Protein AF-A0A7Y2IUE4-F1 (afdb_monomer_lite)

Radius of gyration: 26.23 Å; chains: 1; bounding box: 50×38×96 Å

Structure (mmCIF, N/CA/C/O backbone):
data_AF-A0A7Y2IUE4-F1
#
_entry.id   AF-A0A7Y2IUE4-F1
#
loop_
_atom_site.group_PDB
_atom_site.id
_atom_site.type_symbol
_atom_site.label_atom_id
_atom_site.label_alt_id
_atom_site.label_comp_id
_atom_site.label_asym_id
_atom_site.label_entity_id
_atom_site.label_seq_id
_atom_site.pdbx_PDB_ins_code
_atom_site.Cartn_x
_atom_site.Cartn_y
_atom_site.Cartn_z
_atom_site.occupancy
_atom_site.B_iso_or_equiv
_atom_site.auth_seq_id
_atom_site.auth_comp_id
_atom_site.auth_asym_id
_atom_site.auth_atom_id
_atom_site.pdbx_PDB_model_num
ATOM 1 N N . MET A 1 1 ? -23.111 -16.864 18.555 1.00 35.50 1 MET A N 1
ATOM 2 C CA . MET A 1 1 ? -22.034 -16.017 19.118 1.00 35.50 1 MET A CA 1
ATOM 3 C C . MET A 1 1 ? -21.839 -14.809 18.213 1.00 35.50 1 MET A C 1
ATOM 5 O O . MET A 1 1 ? -21.294 -14.958 17.126 1.00 35.50 1 MET A O 1
ATOM 9 N N . ALA A 1 2 ? -22.354 -13.642 18.602 1.00 35.09 2 ALA A N 1
ATOM 10 C CA . ALA A 1 2 ? -22.159 -12.405 17.851 1.00 35.09 2 ALA A CA 1
ATOM 11 C C . ALA A 1 2 ? -20.717 -11.915 18.061 1.00 35.09 2 ALA A C 1
ATOM 13 O O . ALA A 1 2 ? -20.302 -11.696 19.196 1.00 35.09 2 ALA A O 1
ATOM 14 N N . GLN A 1 3 ? -19.933 -11.793 16.987 1.00 43.28 3 GLN A N 1
ATOM 15 C CA . GLN A 1 3 ? -18.595 -11.207 17.077 1.00 43.28 3 GLN A CA 1
ATOM 16 C C . GLN A 1 3 ? -18.727 -9.720 17.442 1.00 43.28 3 GLN A C 1
ATOM 18 O O . GLN A 1 3 ? -19.463 -9.005 16.757 1.00 43.28 3 GLN A O 1
ATOM 23 N N . PRO A 1 4 ? -18.025 -9.229 18.479 1.00 44.84 4 PRO A N 1
ATOM 24 C CA . PRO A 1 4 ? -18.070 -7.819 18.839 1.00 44.84 4 PRO A CA 1
ATOM 25 C C . PRO A 1 4 ? -17.566 -6.969 17.666 1.00 44.84 4 PRO A C 1
ATOM 27 O O . PRO A 1 4 ? -16.501 -7.219 17.094 1.00 44.84 4 PRO A O 1
ATOM 30 N N . SER A 1 5 ? -18.360 -5.970 17.278 1.00 45.16 5 SER A N 1
ATOM 31 C CA . SER A 1 5 ? -18.089 -5.096 16.138 1.00 45.16 5 SER A CA 1
ATOM 32 C C . SER A 1 5 ? -16.757 -4.363 16.330 1.00 45.16 5 SER A C 1
ATOM 34 O O . SER A 1 5 ? -16.638 -3.494 17.199 1.00 45.16 5 SER A O 1
ATOM 36 N N . ARG A 1 6 ? -15.747 -4.681 15.511 1.00 57.31 6 ARG A N 1
ATOM 37 C CA . ARG A 1 6 ? -14.515 -3.881 15.443 1.00 57.31 6 ARG A CA 1
ATOM 38 C C . ARG A 1 6 ? -14.890 -2.458 15.032 1.00 57.31 6 ARG A C 1
ATOM 40 O O . ARG A 1 6 ? -15.410 -2.254 13.937 1.00 57.31 6 ARG A O 1
ATOM 47 N N . ARG A 1 7 ? -14.638 -1.480 15.906 1.00 61.41 7 ARG A N 1
ATOM 48 C CA . ARG A 1 7 ? -14.825 -0.062 15.576 1.00 61.41 7 ARG A CA 1
ATOM 49 C C . ARG A 1 7 ? -13.811 0.337 14.503 1.00 61.41 7 ARG A C 1
ATOM 51 O O . ARG A 1 7 ? -12.606 0.179 14.695 1.00 61.41 7 ARG A O 1
ATOM 58 N N . TYR A 1 8 ? -14.315 0.839 13.382 1.00 59.62 8 TYR A N 1
ATOM 59 C CA . TYR A 1 8 ? -13.510 1.489 12.353 1.00 59.62 8 TYR A CA 1
ATOM 60 C C . TYR A 1 8 ? -13.272 2.936 12.779 1.00 59.62 8 TYR A C 1
ATOM 62 O O . TYR A 1 8 ? -14.193 3.610 13.237 1.00 59.62 8 TYR A O 1
ATOM 70 N N . GLY A 1 9 ? -12.040 3.409 12.652 1.00 65.69 9 GLY A N 1
ATOM 71 C CA . GLY A 1 9 ? -11.690 4.791 12.950 1.00 65.69 9 GLY A CA 1
ATOM 72 C C . GLY A 1 9 ? -10.309 5.111 12.407 1.00 65.69 9 GLY A C 1
ATOM 73 O O . GLY A 1 9 ? -9.503 4.202 12.223 1.00 65.69 9 GLY A O 1
ATOM 74 N N . ARG A 1 10 ? -10.044 6.394 12.158 1.00 69.50 10 ARG A N 1
ATOM 75 C CA . ARG A 1 10 ? -8.763 6.862 11.613 1.00 69.50 10 ARG A CA 1
ATOM 76 C C . ARG A 1 10 ? -7.622 6.441 12.538 1.00 69.50 10 ARG A C 1
ATOM 78 O O . ARG A 1 10 ? -7.660 6.747 13.732 1.00 69.50 10 ARG A O 1
ATOM 85 N N . SER A 1 11 ? -6.653 5.698 12.005 1.00 71.62 11 SER A N 1
ATOM 86 C CA . SER A 1 11 ? -5.505 5.233 12.778 1.00 71.62 11 SER A CA 1
ATOM 87 C C . SER A 1 11 ? -4.314 6.187 12.577 1.00 71.62 11 SER A C 1
ATOM 89 O O . SER A 1 11 ? -4.018 6.556 11.439 1.00 71.62 11 SER A O 1
ATOM 91 N N . PRO A 1 12 ? -3.600 6.584 13.648 1.00 75.25 12 PRO A N 1
ATOM 92 C CA . PRO A 1 12 ? -2.353 7.349 13.533 1.00 75.25 12 PRO A CA 1
ATOM 93 C C . PRO A 1 12 ? -1.293 6.625 12.687 1.00 75.25 12 PRO A C 1
ATOM 95 O O . PRO A 1 12 ? -0.484 7.259 12.014 1.00 75.25 12 PRO A O 1
ATOM 98 N N . SER A 1 13 ? -1.338 5.289 12.665 1.00 77.38 13 SER A N 1
ATOM 99 C CA . SER A 1 13 ? -0.481 4.455 11.819 1.00 77.38 13 SER A CA 1
ATOM 100 C C . SER A 1 13 ? -0.631 4.751 10.330 1.00 77.38 13 SER A C 1
ATOM 102 O O . SER A 1 13 ? 0.365 4.705 9.612 1.00 77.38 13 SER A O 1
ATOM 104 N N . ASP A 1 14 ? -1.848 5.023 9.853 1.00 80.88 14 ASP A N 1
ATOM 105 C CA . ASP A 1 14 ? -2.085 5.265 8.426 1.00 80.88 14 ASP A CA 1
ATOM 106 C C . ASP A 1 14 ? -1.572 6.650 8.014 1.00 80.88 14 ASP A C 1
ATOM 108 O O . ASP A 1 14 ? -0.989 6.789 6.942 1.00 80.88 14 ASP A O 1
ATOM 112 N N . LEU A 1 15 ? -1.677 7.645 8.904 1.00 82.19 15 LEU A N 1
ATOM 113 C CA . LEU A 1 15 ? -1.079 8.966 8.699 1.00 82.19 15 LEU A CA 1
ATOM 114 C C . LEU A 1 15 ? 0.451 8.885 8.639 1.00 82.19 15 LEU A C 1
ATOM 116 O O . LEU A 1 15 ? 1.058 9.430 7.723 1.00 82.19 15 LEU A O 1
ATOM 120 N N . LEU A 1 16 ? 1.075 8.159 9.572 1.00 83.06 16 LEU A N 1
ATOM 121 C CA . LEU A 1 16 ? 2.525 7.962 9.560 1.00 83.06 16 LEU A CA 1
ATOM 122 C C . LEU A 1 16 ? 2.985 7.262 8.272 1.00 83.06 16 LEU A C 1
ATOM 124 O O . LEU A 1 16 ? 3.985 7.659 7.680 1.00 83.06 16 LEU A O 1
ATOM 128 N N . ARG A 1 17 ? 2.245 6.245 7.806 1.00 83.06 17 ARG A N 1
ATOM 129 C CA . ARG A 1 17 ? 2.536 5.575 6.527 1.00 83.06 17 ARG A CA 1
ATOM 130 C C . ARG A 1 17 ? 2.431 6.526 5.348 1.00 83.06 17 ARG A C 1
ATOM 132 O O . ARG A 1 17 ? 3.306 6.479 4.495 1.00 83.06 17 ARG A O 1
ATOM 139 N N . LEU A 1 18 ? 1.393 7.360 5.310 1.00 86.50 18 LEU A N 1
ATOM 140 C CA . LEU A 1 18 ? 1.201 8.348 4.255 1.00 86.50 18 LEU A CA 1
ATOM 141 C C . LEU A 1 18 ? 2.358 9.352 4.221 1.00 86.50 18 LEU A C 1
ATOM 143 O O . LEU A 1 18 ? 2.929 9.572 3.162 1.00 86.50 18 LEU A O 1
ATOM 147 N N . ILE A 1 19 ? 2.747 9.906 5.373 1.00 86.62 19 ILE A N 1
ATOM 148 C CA . ILE A 1 19 ? 3.853 10.870 5.462 1.00 86.62 19 ILE A CA 1
ATOM 149 C C . ILE A 1 19 ? 5.160 10.232 4.989 1.00 86.62 19 ILE A C 1
ATOM 151 O O . ILE A 1 19 ? 5.832 10.789 4.128 1.00 86.62 19 ILE A O 1
ATOM 155 N N . VAL A 1 20 ? 5.503 9.044 5.498 1.00 85.38 20 VAL A N 1
ATOM 156 C CA . VAL A 1 20 ? 6.726 8.337 5.083 1.00 85.38 20 VAL A CA 1
ATOM 157 C C . VAL A 1 20 ? 6.700 8.038 3.583 1.00 85.38 20 VAL A C 1
ATOM 159 O O . VAL A 1 20 ? 7.698 8.258 2.906 1.00 85.38 20 VAL A O 1
ATOM 162 N N . ALA A 1 21 ? 5.564 7.584 3.048 1.00 81.44 21 ALA A N 1
ATOM 163 C CA . ALA A 1 21 ? 5.419 7.291 1.626 1.00 81.44 21 ALA A CA 1
ATOM 164 C C . ALA A 1 21 ? 5.600 8.539 0.753 1.00 81.44 21 ALA A C 1
ATOM 166 O O . ALA A 1 21 ? 6.311 8.481 -0.243 1.00 81.44 21 ALA A O 1
ATOM 167 N N . LEU A 1 22 ? 5.016 9.673 1.152 1.00 87.44 22 LEU A N 1
ATOM 168 C CA . LEU A 1 22 ? 5.166 10.946 0.445 1.00 87.44 22 LEU A CA 1
ATOM 169 C C . LEU A 1 22 ? 6.598 11.480 0.509 1.00 87.44 22 LEU A C 1
ATOM 171 O O . LEU A 1 22 ? 7.091 11.987 -0.492 1.00 87.44 22 LEU A O 1
ATOM 175 N N . VAL A 1 23 ? 7.285 11.334 1.645 1.00 87.62 23 VAL A N 1
ATOM 176 C CA . VAL A 1 23 ? 8.701 11.716 1.770 1.00 87.62 23 VAL A CA 1
ATOM 177 C C . VAL A 1 23 ? 9.574 10.865 0.849 1.00 87.62 23 VAL A C 1
ATOM 179 O O . VAL A 1 23 ? 10.409 11.412 0.136 1.00 87.62 23 VAL A O 1
ATOM 182 N N . VAL A 1 24 ? 9.361 9.545 0.813 1.00 83.88 24 VAL A N 1
ATOM 183 C CA . VAL A 1 24 ? 10.097 8.649 -0.095 1.00 83.88 24 VAL A CA 1
ATOM 184 C C . VAL A 1 24 ? 9.770 8.958 -1.558 1.00 83.88 24 VAL A C 1
ATOM 186 O O . VAL A 1 24 ? 10.679 8.976 -2.379 1.00 83.88 24 VAL A O 1
ATOM 189 N N . ALA A 1 25 ? 8.510 9.257 -1.886 1.00 78.31 25 ALA A N 1
ATOM 190 C CA . ALA A 1 25 ? 8.110 9.640 -3.239 1.00 78.31 25 ALA A CA 1
ATOM 191 C C . ALA A 1 25 ? 8.756 10.965 -3.659 1.00 78.31 25 ALA A C 1
ATOM 193 O O . ALA A 1 25 ? 9.317 11.047 -4.744 1.00 78.31 25 ALA A O 1
ATOM 194 N N . GLY A 1 26 ? 8.742 11.978 -2.789 1.00 78.12 26 GLY A N 1
ATOM 195 C CA . GLY A 1 26 ? 9.393 13.262 -3.044 1.00 78.12 26 GLY A CA 1
ATOM 196 C C . GLY A 1 26 ? 10.907 13.124 -3.199 1.00 78.12 26 GLY A C 1
ATOM 197 O O . GLY A 1 26 ? 11.473 13.675 -4.135 1.00 78.12 26 GLY A O 1
ATOM 198 N N . ALA A 1 27 ? 11.561 12.337 -2.339 1.00 80.31 27 ALA A N 1
ATOM 199 C CA . ALA A 1 27 ? 12.989 12.051 -2.460 1.00 80.31 27 ALA A CA 1
ATOM 200 C C . ALA A 1 27 ? 13.316 11.279 -3.749 1.00 80.31 27 ALA A C 1
ATOM 202 O O . ALA A 1 27 ? 14.292 11.611 -4.409 1.00 80.31 27 ALA A O 1
ATOM 203 N N . GLY A 1 28 ? 12.494 10.295 -4.129 1.00 71.06 28 GLY A N 1
ATOM 204 C CA . GLY A 1 28 ? 12.636 9.549 -5.382 1.00 71.06 28 GLY A CA 1
ATOM 205 C C . GLY A 1 28 ? 12.444 10.430 -6.616 1.00 71.06 28 GLY A C 1
ATOM 206 O O . GLY A 1 28 ? 13.243 10.349 -7.537 1.00 71.06 28 GLY A O 1
ATOM 207 N N . PHE A 1 29 ? 11.450 11.322 -6.604 1.00 74.81 29 PHE A N 1
ATOM 208 C CA . PHE A 1 29 ? 11.219 12.302 -7.669 1.00 74.81 29 PHE A CA 1
ATOM 209 C C . PHE A 1 29 ? 12.380 13.292 -7.803 1.00 74.81 29 PHE A C 1
ATOM 211 O O . PHE A 1 29 ? 12.867 13.535 -8.901 1.00 74.81 29 PHE A O 1
ATOM 218 N N . LEU A 1 30 ? 12.861 13.835 -6.679 1.00 73.19 30 LEU A N 1
ATOM 219 C CA . LEU A 1 30 ? 14.027 14.718 -6.674 1.00 73.19 30 LEU A CA 1
ATOM 220 C C . LEU A 1 30 ? 15.266 13.984 -7.189 1.00 73.19 30 LEU A C 1
ATOM 222 O O . LEU A 1 30 ? 15.996 14.522 -8.016 1.00 73.19 30 LEU A O 1
ATOM 226 N N . LEU A 1 31 ? 15.478 12.743 -6.749 1.00 68.81 31 LEU A N 1
ATOM 227 C CA . LEU A 1 31 ? 16.578 11.921 -7.228 1.00 68.81 31 LEU A CA 1
ATOM 228 C C . LEU A 1 31 ? 16.458 11.645 -8.734 1.00 68.81 31 LEU A C 1
ATOM 230 O O . LEU A 1 31 ? 17.463 11.769 -9.421 1.00 68.81 31 LEU A O 1
ATOM 234 N N . ALA A 1 32 ? 15.257 11.353 -9.252 1.00 67.31 32 ALA A N 1
ATOM 235 C CA . ALA A 1 32 ? 15.006 11.185 -10.688 1.00 67.31 32 ALA A CA 1
ATOM 236 C C . ALA A 1 32 ? 15.408 12.447 -11.451 1.00 67.31 32 ALA A C 1
ATOM 238 O O . ALA A 1 32 ? 16.285 12.395 -12.302 1.00 67.31 32 ALA A O 1
ATOM 239 N N . SER A 1 33 ? 14.899 13.602 -11.016 1.00 68.75 33 SER A N 1
ATOM 240 C CA . SER A 1 33 ? 15.170 14.882 -11.677 1.00 68.75 33 SER A CA 1
ATOM 241 C C . SER A 1 33 ? 16.652 15.283 -11.692 1.00 68.75 33 SER A C 1
ATOM 243 O O . SER A 1 33 ? 17.090 16.011 -12.577 1.00 68.75 33 SER A O 1
ATOM 245 N N . VAL A 1 34 ? 17.441 14.824 -10.712 1.00 69.69 34 VAL A N 1
ATOM 246 C CA . VAL A 1 34 ? 18.889 15.083 -10.644 1.00 69.69 34 VAL A CA 1
ATOM 247 C C . VAL A 1 34 ? 19.676 14.051 -11.457 1.00 69.69 34 VAL A C 1
ATOM 249 O O . VAL A 1 34 ? 20.695 14.392 -12.059 1.00 69.69 34 VAL A O 1
ATOM 252 N N . LEU A 1 35 ? 19.222 12.794 -11.467 1.00 63.56 35 LEU A N 1
ATOM 253 C CA . LEU A 1 35 ? 19.877 11.678 -12.150 1.00 63.56 35 LEU A CA 1
ATOM 254 C C . LEU A 1 35 ? 19.473 11.528 -13.622 1.00 63.56 35 LEU A C 1
ATOM 256 O O . LEU A 1 35 ? 20.139 10.771 -14.321 1.00 63.56 35 LEU A O 1
ATOM 260 N N . ASP A 1 36 ? 18.472 12.252 -14.127 1.00 58.69 36 ASP A N 1
ATOM 261 C CA . ASP A 1 36 ? 18.078 12.214 -15.547 1.00 58.69 36 ASP A CA 1
ATOM 262 C C . ASP A 1 36 ? 19.262 12.486 -16.494 1.00 58.69 36 ASP A C 1
ATOM 264 O O . ASP A 1 36 ? 19.364 11.878 -17.557 1.00 58.69 36 ASP A O 1
ATOM 268 N N . ASN A 1 37 ? 20.238 13.294 -16.062 1.00 52.16 37 ASN A N 1
ATOM 269 C CA . ASN A 1 37 ? 21.471 13.550 -16.818 1.00 52.16 37 ASN A CA 1
ATOM 270 C C . ASN A 1 37 ? 22.547 12.445 -16.693 1.00 52.16 37 ASN A C 1
ATOM 272 O O . ASN A 1 37 ? 23.505 12.445 -17.461 1.00 52.16 37 ASN A O 1
ATOM 276 N N . LEU A 1 38 ? 22.426 11.520 -15.733 1.00 49.28 38 LEU A N 1
ATOM 277 C CA . LEU A 1 38 ? 23.368 10.413 -15.483 1.00 49.28 38 LEU A CA 1
ATOM 278 C C . LEU A 1 38 ? 22.834 9.052 -15.961 1.00 49.28 38 LEU A C 1
ATOM 280 O O . LEU A 1 38 ? 23.618 8.164 -16.294 1.00 49.28 38 LEU A O 1
ATOM 284 N N . ASN A 1 39 ? 21.512 8.887 -16.033 1.00 45.66 39 ASN A N 1
ATOM 285 C CA . ASN A 1 39 ? 20.864 7.612 -16.347 1.00 45.66 39 ASN A CA 1
ATOM 286 C C . ASN A 1 39 ? 21.098 7.147 -17.793 1.00 45.66 39 ASN A C 1
ATOM 288 O O . ASN A 1 39 ? 21.142 5.943 -18.024 1.00 45.66 39 ASN A O 1
ATOM 292 N N . ALA A 1 40 ? 21.341 8.061 -18.741 1.00 49.91 40 ALA A N 1
ATOM 293 C CA . ALA A 1 40 ? 21.676 7.698 -20.122 1.00 49.91 40 ALA A CA 1
ATOM 294 C C . ALA A 1 40 ? 23.033 6.968 -20.249 1.00 49.91 40 ALA A C 1
ATOM 296 O O . ALA A 1 40 ? 23.224 6.190 -21.181 1.00 49.91 40 ALA A O 1
ATOM 297 N N . ALA A 1 41 ? 23.964 7.186 -19.310 1.00 41.72 41 ALA A N 1
ATOM 298 C CA . ALA A 1 41 ? 25.295 6.572 -19.330 1.00 41.72 41 ALA A CA 1
ATOM 299 C C . ALA A 1 41 ? 25.354 5.207 -18.612 1.00 41.72 41 ALA A C 1
ATOM 301 O O . ALA A 1 41 ? 26.186 4.373 -18.956 1.00 41.72 41 ALA A O 1
ATOM 302 N N . VAL A 1 42 ? 24.466 4.949 -17.644 1.00 45.38 42 VAL A N 1
ATOM 303 C CA . VAL A 1 42 ? 24.482 3.720 -16.817 1.00 45.38 42 VAL A CA 1
ATOM 304 C C . VAL A 1 42 ? 23.792 2.531 -17.508 1.00 45.38 42 VAL A C 1
ATOM 306 O O . VAL A 1 42 ? 24.095 1.374 -17.214 1.00 45.38 42 VAL A O 1
ATOM 309 N N . THR A 1 43 ? 22.924 2.779 -18.492 1.00 49.97 43 THR A N 1
ATOM 310 C CA . THR A 1 43 ? 22.278 1.724 -19.297 1.00 49.97 43 THR A CA 1
ATOM 311 C C . THR A 1 43 ? 23.235 0.935 -20.193 1.00 49.97 43 THR A C 1
ATOM 313 O O . THR A 1 43 ? 22.883 -0.161 -20.612 1.00 49.97 43 THR A O 1
ATOM 316 N N . ILE A 1 44 ? 24.442 1.443 -20.465 1.00 46.72 44 ILE A N 1
ATOM 317 C CA . ILE A 1 44 ? 25.402 0.781 -21.367 1.00 46.72 44 ILE A CA 1
ATOM 318 C C . ILE A 1 44 ? 26.242 -0.277 -20.627 1.00 46.72 44 ILE A C 1
ATOM 320 O O . ILE A 1 44 ? 26.614 -1.282 -21.218 1.00 46.72 44 ILE A O 1
ATOM 324 N N . GLU A 1 45 ? 26.476 -0.122 -19.320 1.00 49.09 45 GLU A N 1
ATOM 325 C CA . GLU A 1 45 ? 27.409 -0.981 -18.562 1.00 49.09 45 GLU A CA 1
ATOM 326 C C . GLU A 1 45 ? 26.718 -2.145 -17.818 1.00 49.09 45 GLU A C 1
ATOM 328 O O . GLU A 1 45 ? 27.371 -3.052 -17.310 1.00 49.09 45 GLU A O 1
ATOM 333 N N . THR A 1 46 ? 25.380 -2.161 -17.770 1.00 49.84 46 THR A N 1
ATOM 334 C CA . THR A 1 46 ? 24.615 -3.247 -17.115 1.00 49.84 46 THR A CA 1
ATOM 335 C C . THR A 1 46 ? 24.450 -4.475 -18.028 1.00 49.84 46 THR A C 1
ATOM 337 O O . THR A 1 46 ? 24.206 -5.578 -17.540 1.00 49.84 46 THR A O 1
ATOM 340 N N . ILE A 1 47 ? 24.632 -4.300 -19.343 1.00 51.47 47 ILE A N 1
ATOM 341 C CA . ILE A 1 47 ? 24.490 -5.356 -20.358 1.00 51.47 47 ILE A CA 1
ATOM 342 C C . ILE A 1 47 ? 25.624 -6.395 -20.237 1.00 51.47 47 ILE A C 1
ATOM 344 O O . ILE A 1 47 ? 25.351 -7.593 -20.272 1.00 51.47 47 ILE A O 1
ATOM 348 N N . ASP A 1 48 ? 26.855 -5.968 -19.926 1.00 52.59 48 ASP A N 1
ATOM 349 C CA . ASP A 1 48 ? 28.015 -6.865 -19.746 1.00 52.59 48 ASP A CA 1
ATOM 350 C C . ASP A 1 48 ? 27.882 -7.814 -18.536 1.00 52.59 48 ASP A C 1
ATOM 352 O O . ASP A 1 48 ? 28.512 -8.871 -18.484 1.00 52.59 48 ASP A O 1
ATOM 356 N N . ALA A 1 49 ? 27.044 -7.481 -17.546 1.00 55.72 49 ALA A N 1
ATOM 357 C CA . ALA A 1 49 ? 26.823 -8.339 -16.379 1.00 55.72 49 ALA A CA 1
ATOM 358 C C . ALA A 1 49 ? 25.968 -9.583 -16.700 1.00 55.72 49 ALA A C 1
ATOM 360 O O . ALA A 1 49 ? 26.001 -10.559 -15.944 1.00 55.72 49 ALA A O 1
ATOM 361 N N . PHE A 1 50 ? 25.210 -9.554 -17.802 1.00 54.53 50 PHE A N 1
ATOM 362 C CA . PHE A 1 50 ? 24.313 -10.634 -18.220 1.00 54.53 50 PHE A CA 1
ATOM 363 C C . PHE A 1 50 ? 24.887 -11.548 -19.300 1.00 54.53 50 PHE A C 1
ATOM 365 O O . PHE A 1 50 ? 24.377 -12.657 -19.451 1.00 54.53 50 PHE A O 1
ATOM 372 N N . ASP A 1 51 ? 25.997 -11.172 -19.938 1.00 58.84 51 ASP A N 1
ATOM 373 C CA . ASP A 1 51 ? 26.710 -12.002 -20.925 1.00 58.84 51 ASP A CA 1
ATOM 374 C C . ASP A 1 51 ? 27.169 -13.365 -20.364 1.00 58.84 51 ASP A C 1
ATOM 376 O O . ASP A 1 51 ? 27.452 -14.307 -21.105 1.00 58.84 51 ASP A O 1
ATOM 380 N N . GLY A 1 52 ? 27.227 -13.509 -19.035 1.00 63.28 52 GLY A N 1
ATOM 381 C CA . GLY A 1 52 ? 27.550 -14.769 -18.362 1.00 63.28 52 GLY A CA 1
ATOM 382 C C . GLY A 1 52 ? 26.370 -15.729 -18.148 1.00 63.28 52 GLY A C 1
ATOM 383 O O . GLY A 1 52 ? 26.593 -16.855 -17.693 1.00 63.28 52 GLY A O 1
ATOM 384 N N . LEU A 1 53 ? 25.124 -15.316 -18.409 1.00 66.44 53 LEU A N 1
ATOM 385 C CA . LEU A 1 53 ? 23.927 -16.125 -18.159 1.00 66.44 53 LEU A CA 1
ATOM 386 C C . LEU A 1 53 ? 23.361 -16.700 -19.468 1.00 66.44 53 LEU A C 1
ATOM 388 O O . LEU A 1 53 ? 23.230 -15.974 -20.442 1.00 66.44 53 LEU A O 1
ATOM 392 N N . PRO A 1 54 ? 22.958 -17.986 -19.506 1.00 73.31 54 PRO A N 1
ATOM 393 C CA . PRO A 1 54 ? 22.313 -18.550 -20.688 1.00 73.31 54 PRO A CA 1
ATOM 394 C C . PRO A 1 54 ? 20.985 -17.840 -20.987 1.00 73.31 54 PRO A C 1
ATOM 396 O O . PRO A 1 54 ? 20.151 -17.722 -20.086 1.00 73.31 54 PRO A O 1
ATOM 399 N N . ASP A 1 55 ? 20.734 -17.486 -22.249 1.00 67.38 55 ASP A N 1
ATOM 400 C CA . ASP A 1 55 ? 19.519 -16.784 -22.711 1.00 67.38 55 ASP A CA 1
ATOM 401 C C . ASP A 1 55 ? 18.219 -17.415 -22.185 1.00 67.38 55 ASP A C 1
ATOM 403 O O . ASP A 1 55 ? 17.285 -16.733 -21.756 1.00 67.38 55 ASP A O 1
ATOM 407 N N . ALA A 1 56 ? 18.177 -18.751 -22.130 1.00 68.75 56 ALA A N 1
ATOM 408 C CA . ALA A 1 56 ? 17.034 -19.504 -21.622 1.00 68.75 56 ALA A CA 1
ATOM 409 C C . ALA A 1 56 ? 16.680 -19.159 -20.163 1.00 68.75 56 ALA A C 1
ATOM 411 O O . ALA A 1 56 ? 15.505 -19.181 -19.791 1.00 68.75 56 ALA A O 1
ATOM 412 N N . VAL A 1 57 ? 17.671 -18.836 -19.327 1.00 69.44 57 VAL A N 1
ATOM 413 C CA . VAL A 1 57 ? 17.465 -18.465 -17.921 1.00 69.44 57 VAL A CA 1
ATOM 414 C C . VAL A 1 57 ? 16.824 -17.084 -17.828 1.00 69.44 57 VAL A C 1
ATOM 416 O O . VAL A 1 57 ? 15.847 -16.927 -17.094 1.00 69.44 57 VAL A O 1
ATOM 419 N N . VAL A 1 58 ? 17.321 -16.116 -18.600 1.00 65.62 58 VAL A N 1
ATOM 420 C CA . VAL A 1 58 ? 16.801 -14.740 -18.627 1.00 65.62 58 VAL A CA 1
ATOM 421 C C . VAL A 1 58 ? 15.350 -14.737 -19.108 1.00 65.62 58 VAL A C 1
ATOM 423 O O . VAL A 1 58 ? 14.463 -14.260 -18.399 1.00 65.62 58 VAL A O 1
ATOM 426 N N . VAL A 1 59 ? 15.066 -15.400 -20.235 1.00 67.94 59 VAL A N 1
ATOM 427 C CA . VAL A 1 59 ? 13.699 -15.531 -20.768 1.00 67.94 59 VAL A CA 1
ATOM 428 C C . VAL A 1 59 ? 12.768 -16.214 -19.759 1.00 67.94 59 VAL A C 1
ATOM 430 O O . VAL A 1 59 ? 11.650 -15.752 -19.526 1.00 67.94 59 VAL A O 1
ATOM 433 N N . THR A 1 60 ? 13.224 -17.281 -19.094 1.00 67.81 60 THR A N 1
ATOM 434 C CA . THR A 1 60 ? 12.414 -17.987 -18.087 1.00 67.81 60 THR A CA 1
ATOM 435 C C . THR A 1 60 ? 12.105 -17.102 -16.876 1.00 67.81 60 THR A C 1
ATOM 437 O O . THR A 1 60 ? 10.970 -17.094 -16.396 1.00 67.81 60 THR A O 1
ATOM 440 N N . LEU A 1 61 ? 13.079 -16.332 -16.382 1.00 68.06 61 LEU A N 1
ATOM 441 C CA . LEU A 1 61 ? 12.880 -15.396 -15.272 1.00 68.06 61 LEU A CA 1
ATOM 442 C C . LEU A 1 61 ? 11.889 -14.286 -15.636 1.00 68.06 61 LEU A C 1
ATOM 444 O O . LEU A 1 61 ? 10.993 -13.991 -14.838 1.00 68.06 61 LEU A O 1
ATOM 448 N N . ILE A 1 62 ? 11.994 -13.730 -16.848 1.00 70.38 62 ILE A N 1
ATOM 449 C CA . ILE A 1 62 ? 11.067 -12.715 -17.362 1.00 70.38 62 ILE A CA 1
ATOM 450 C C . ILE A 1 62 ? 9.642 -13.272 -17.413 1.00 70.38 62 ILE A C 1
ATOM 452 O O . ILE A 1 62 ? 8.721 -12.649 -16.872 1.00 70.38 62 ILE A O 1
ATOM 456 N N . LEU A 1 63 ? 9.456 -14.466 -17.988 1.00 71.75 63 LEU A N 1
ATOM 457 C CA . LEU A 1 63 ? 8.148 -15.118 -18.095 1.00 71.75 63 LEU A CA 1
ATOM 458 C C . LEU A 1 63 ? 7.544 -15.424 -16.718 1.00 71.75 63 LEU A C 1
ATOM 460 O O . LEU A 1 63 ? 6.365 -15.150 -16.484 1.00 71.75 63 LEU A O 1
ATOM 464 N N . ILE A 1 64 ? 8.344 -15.930 -15.773 1.00 72.12 64 ILE A N 1
ATOM 465 C CA . ILE A 1 64 ? 7.902 -16.154 -14.387 1.00 72.12 64 ILE A CA 1
ATOM 466 C C . ILE A 1 64 ? 7.488 -14.828 -13.741 1.00 72.12 64 ILE A C 1
ATOM 468 O O . ILE A 1 64 ? 6.431 -14.755 -13.110 1.00 72.12 64 ILE A O 1
ATOM 472 N N . GLY A 1 65 ? 8.283 -13.769 -13.912 1.00 73.38 65 GLY A N 1
ATOM 473 C CA . GLY A 1 65 ? 7.982 -12.438 -13.394 1.00 73.38 65 GLY A CA 1
ATOM 474 C C . GLY A 1 65 ? 6.668 -11.878 -13.943 1.00 73.38 65 GLY A C 1
ATOM 475 O O . GLY A 1 65 ? 5.836 -11.399 -13.172 1.00 73.38 65 GLY A O 1
ATOM 476 N N . GLN A 1 66 ? 6.441 -11.984 -15.256 1.00 73.38 66 GLN A N 1
ATOM 477 C CA . GLN A 1 66 ? 5.193 -11.567 -15.907 1.00 73.38 66 GLN A CA 1
ATOM 478 C C . GLN A 1 66 ? 3.989 -12.369 -15.404 1.00 73.38 66 GLN A C 1
ATOM 480 O O . GLN A 1 66 ? 2.942 -11.802 -15.085 1.00 73.38 66 GLN A O 1
ATOM 485 N N . LEU A 1 67 ? 4.141 -13.686 -15.279 1.00 78.25 67 LEU A N 1
ATOM 486 C CA . LEU A 1 67 ? 3.076 -14.573 -14.829 1.00 78.25 67 LEU A CA 1
ATOM 487 C C . LEU A 1 67 ? 2.704 -14.291 -13.367 1.00 78.25 67 LEU A C 1
ATOM 489 O O . LEU A 1 67 ? 1.522 -14.188 -13.038 1.00 78.25 67 LEU A O 1
ATOM 493 N N . LEU A 1 68 ? 3.691 -14.078 -12.492 1.00 76.94 68 LEU A N 1
ATOM 494 C CA . LEU A 1 68 ? 3.456 -13.661 -11.108 1.00 76.94 68 LEU A CA 1
ATOM 495 C C . LEU A 1 68 ? 2.793 -12.285 -11.027 1.00 76.94 68 LEU A C 1
ATOM 497 O O . LEU A 1 68 ? 1.878 -12.102 -10.218 1.00 76.94 68 LEU A O 1
ATOM 501 N N . ALA A 1 69 ? 3.206 -11.340 -11.875 1.00 73.44 69 ALA A N 1
ATOM 502 C CA . ALA A 1 69 ? 2.576 -10.032 -11.948 1.00 73.44 69 ALA A CA 1
ATOM 503 C C . ALA A 1 69 ? 1.084 -10.148 -12.287 1.00 73.44 69 ALA A C 1
ATOM 505 O O . ALA A 1 69 ? 0.282 -9.483 -11.655 1.00 73.44 69 ALA A O 1
ATOM 506 N N . TRP A 1 70 ? 0.657 -11.053 -13.166 1.00 79.69 70 TRP A N 1
ATOM 507 C CA . TRP A 1 70 ? -0.775 -11.273 -13.406 1.00 79.69 70 TRP A CA 1
ATOM 508 C C . TRP A 1 70 ? -1.474 -12.061 -12.291 1.00 79.69 70 TRP A C 1
ATOM 510 O O . TRP A 1 70 ? -2.551 -11.678 -11.823 1.00 79.69 70 TRP A O 1
ATOM 520 N N . LEU A 1 71 ? -0.879 -13.168 -11.842 1.00 79.50 71 LEU A N 1
ATOM 521 C CA . LEU A 1 71 ? -1.539 -14.095 -10.924 1.00 79.50 71 LEU A CA 1
ATOM 522 C C . LEU A 1 71 ? -1.776 -13.506 -9.532 1.00 79.50 71 LEU A C 1
ATOM 524 O O . LEU A 1 71 ? -2.810 -13.785 -8.925 1.00 79.50 71 LEU A O 1
ATOM 528 N N . ILE A 1 72 ? -0.849 -12.700 -9.007 1.00 82.12 72 ILE A N 1
ATOM 529 C CA . ILE A 1 72 ? -0.960 -12.147 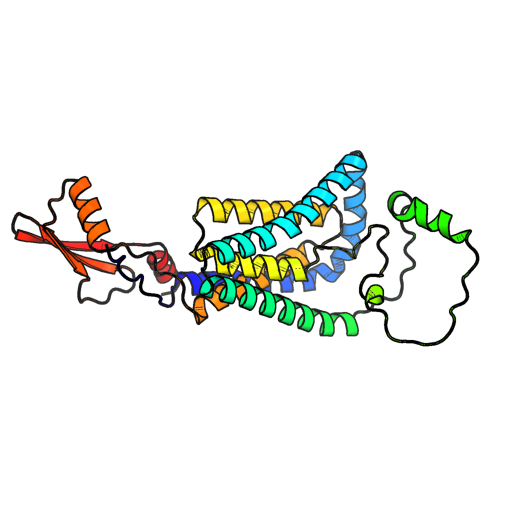-7.651 1.00 82.12 72 ILE A CA 1
ATOM 530 C C . ILE A 1 72 ? -2.172 -11.207 -7.492 1.00 82.12 72 ILE A C 1
ATOM 532 O O . ILE A 1 72 ? -2.999 -11.475 -6.614 1.00 82.12 72 ILE A O 1
ATOM 536 N N . PRO A 1 73 ? -2.336 -10.124 -8.281 1.00 77.19 73 PRO A N 1
ATOM 537 C CA . PRO A 1 73 ? -3.474 -9.219 -8.133 1.00 77.19 73 PRO A CA 1
ATOM 538 C C . PRO A 1 73 ? -4.799 -9.923 -8.437 1.00 77.19 73 PRO A C 1
ATOM 540 O O . PRO A 1 73 ? -5.760 -9.745 -7.686 1.00 77.19 73 PRO A O 1
ATOM 543 N N . ILE A 1 74 ? -4.845 -10.784 -9.463 1.00 82.75 74 ILE A N 1
ATOM 544 C CA . ILE A 1 74 ? -6.044 -11.567 -9.789 1.00 82.75 74 ILE A CA 1
ATOM 545 C C . ILE A 1 74 ? -6.404 -12.485 -8.619 1.00 82.75 74 ILE A C 1
ATOM 547 O O . ILE A 1 74 ? -7.544 -12.472 -8.160 1.00 82.75 74 ILE A O 1
ATOM 551 N N . GLY A 1 75 ? -5.440 -13.226 -8.071 1.00 82.88 75 GLY A N 1
ATOM 552 C CA . GLY A 1 75 ? -5.658 -14.099 -6.921 1.00 82.88 75 GLY A CA 1
ATOM 553 C C . GLY A 1 75 ? -6.165 -13.338 -5.694 1.00 82.88 75 GLY A C 1
ATOM 554 O O . GLY A 1 75 ? -7.107 -13.780 -5.032 1.00 82.88 75 GLY A O 1
ATOM 555 N N . VAL A 1 76 ? -5.616 -12.155 -5.405 1.00 81.94 76 VAL A N 1
ATOM 556 C CA . VAL A 1 76 ? -6.100 -11.293 -4.310 1.00 81.94 76 VAL A CA 1
ATOM 557 C C . VAL A 1 76 ? -7.546 -10.849 -4.552 1.00 81.94 76 VAL A C 1
ATOM 559 O O . VAL A 1 76 ? -8.379 -10.965 -3.650 1.00 81.94 76 VAL A O 1
ATOM 562 N N . LEU A 1 77 ? -7.884 -10.387 -5.756 1.00 83.12 77 LEU A N 1
ATOM 563 C CA . LEU A 1 77 ? -9.246 -9.959 -6.088 1.00 83.12 77 LEU A CA 1
ATOM 564 C C . LEU A 1 77 ? -10.240 -11.126 -6.026 1.00 83.12 77 LEU A C 1
ATOM 566 O O . LEU A 1 77 ? -11.290 -11.000 -5.393 1.00 83.12 77 LEU A O 1
ATOM 570 N N . VAL A 1 78 ? -9.886 -12.282 -6.594 1.00 83.69 78 VAL A N 1
ATOM 571 C CA . VAL A 1 78 ? -10.707 -13.503 -6.588 1.00 83.69 78 VAL A CA 1
ATOM 572 C C . VAL A 1 78 ? -10.927 -14.009 -5.166 1.00 83.69 78 VAL A C 1
ATOM 574 O O . VAL A 1 78 ? -12.061 -14.297 -4.788 1.00 83.69 78 VAL A O 1
ATOM 577 N N . THR A 1 79 ? -9.882 -14.071 -4.334 1.00 82.38 79 THR A N 1
ATOM 578 C CA . THR A 1 79 ? -10.036 -14.501 -2.935 1.00 82.38 79 THR A CA 1
ATOM 579 C C . THR A 1 79 ? -10.921 -13.549 -2.132 1.00 82.38 79 THR A C 1
ATOM 581 O O . THR A 1 79 ? -11.731 -14.003 -1.321 1.00 82.38 79 THR A O 1
ATOM 584 N N . LEU A 1 80 ? -10.835 -12.236 -2.361 1.00 82.12 80 LEU A N 1
ATOM 585 C CA . LEU A 1 80 ? -11.706 -11.259 -1.702 1.00 82.12 80 LEU A CA 1
ATOM 586 C C . LEU A 1 80 ? -13.158 -11.338 -2.182 1.00 82.12 80 LEU A C 1
ATOM 588 O O . LEU A 1 80 ? -14.074 -11.202 -1.360 1.00 82.12 80 LEU A O 1
ATOM 592 N N . LEU A 1 81 ? -13.362 -11.591 -3.476 1.00 84.31 81 LEU A N 1
ATOM 593 C CA . LEU A 1 81 ? -14.676 -11.812 -4.070 1.00 84.31 81 LEU A CA 1
ATOM 594 C C . LEU A 1 81 ? -15.315 -13.092 -3.511 1.00 84.31 81 LEU A C 1
ATOM 596 O O . LEU A 1 81 ? -16.449 -13.056 -3.036 1.00 84.31 81 LEU A O 1
ATOM 600 N N . ALA A 1 82 ? -14.553 -14.188 -3.446 1.00 84.44 82 ALA A N 1
ATOM 601 C CA . ALA A 1 82 ? -14.982 -15.460 -2.866 1.00 84.44 82 ALA A CA 1
ATOM 602 C C . ALA A 1 82 ? -15.319 -15.333 -1.371 1.00 84.44 82 ALA A C 1
ATOM 604 O O . ALA A 1 82 ? -16.310 -15.887 -0.898 1.00 84.44 82 ALA A O 1
ATOM 605 N N . GLN A 1 83 ? -14.554 -14.533 -0.620 1.00 84.75 83 GLN A N 1
ATOM 606 C CA . GLN A 1 83 ? -14.850 -14.227 0.785 1.00 84.75 83 GLN A CA 1
ATOM 607 C C . GLN A 1 83 ? -16.046 -13.267 0.967 1.00 84.75 83 GLN A C 1
ATOM 609 O O . GLN A 1 83 ? -16.358 -12.912 2.107 1.00 84.75 83 GLN A O 1
ATOM 614 N N . ARG A 1 84 ? -16.702 -12.820 -0.118 1.00 84.56 84 ARG A N 1
ATOM 615 C CA . ARG A 1 84 ? -17.800 -11.832 -0.135 1.00 84.56 84 ARG A CA 1
ATOM 616 C C . ARG A 1 84 ? -17.468 -10.545 0.623 1.00 84.56 84 ARG A C 1
ATOM 618 O O . ARG A 1 84 ? -18.332 -9.886 1.202 1.00 84.56 84 ARG A O 1
ATOM 625 N N . ARG A 1 85 ? -16.191 -10.152 0.630 1.00 81.69 85 ARG A N 1
ATOM 626 C CA . ARG A 1 85 ? -15.710 -8.947 1.324 1.00 81.69 85 ARG A CA 1
ATOM 627 C C . ARG A 1 85 ? -15.759 -7.730 0.404 1.00 81.69 85 ARG A C 1
ATOM 629 O O . ARG A 1 85 ? -14.764 -7.024 0.255 1.00 81.69 85 ARG A O 1
ATOM 636 N N . TYR A 1 86 ? -16.936 -7.459 -0.163 1.00 81.19 86 TYR A N 1
ATOM 637 C CA . TYR A 1 86 ? -17.157 -6.447 -1.208 1.00 81.19 86 TYR A CA 1
ATOM 638 C C . TYR A 1 86 ? -16.636 -5.057 -0.849 1.00 81.19 86 TYR A C 1
ATOM 640 O O . TYR A 1 86 ? -16.029 -4.392 -1.679 1.00 81.19 86 TYR A O 1
ATOM 648 N N . ARG A 1 87 ? -16.779 -4.639 0.413 1.00 81.56 87 ARG A N 1
ATOM 649 C CA . ARG A 1 87 ? -16.261 -3.341 0.865 1.00 81.56 87 ARG A CA 1
ATOM 650 C C . ARG A 1 87 ? -14.739 -3.224 0.723 1.00 81.56 87 ARG A C 1
ATOM 652 O O . ARG A 1 87 ? -14.243 -2.152 0.413 1.00 81.56 87 ARG A O 1
ATOM 659 N N . ARG A 1 88 ? -13.992 -4.310 0.946 1.00 81.56 88 ARG A N 1
ATOM 660 C CA . ARG A 1 88 ? -12.522 -4.304 0.825 1.00 81.56 88 ARG A CA 1
ATOM 661 C C . ARG A 1 88 ? -12.082 -4.358 -0.625 1.00 81.56 88 ARG A C 1
ATOM 663 O O . ARG A 1 88 ? -11.151 -3.658 -0.995 1.00 81.56 88 ARG A O 1
ATOM 670 N N . LEU A 1 89 ? -12.782 -5.164 -1.420 1.00 85.44 89 LEU A N 1
ATOM 671 C CA . LEU A 1 89 ? -12.581 -5.214 -2.861 1.00 85.44 89 LEU A CA 1
ATOM 672 C C . LEU A 1 89 ? -12.778 -3.817 -3.460 1.00 85.44 89 LEU A C 1
ATOM 674 O O . LEU A 1 89 ? -11.898 -3.340 -4.165 1.00 85.44 89 LEU A O 1
ATOM 678 N N . GLY A 1 90 ? -13.855 -3.122 -3.077 1.00 84.94 90 G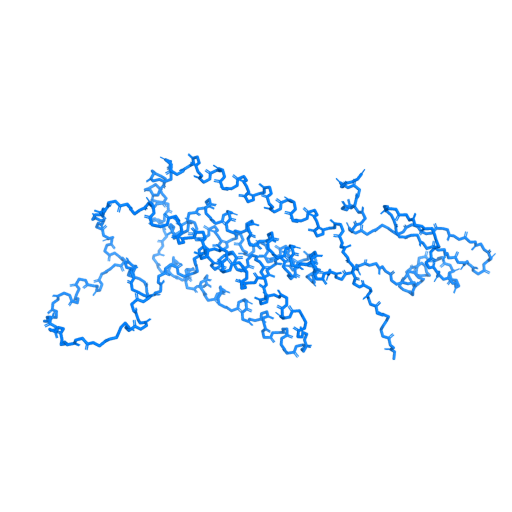LY A N 1
ATOM 679 C CA . GLY A 1 90 ? -14.115 -1.749 -3.507 1.00 84.94 90 GLY A CA 1
ATOM 680 C C . GLY A 1 90 ? -12.982 -0.777 -3.167 1.00 84.94 90 GLY A C 1
ATOM 681 O O . GLY A 1 90 ? -12.583 -0.006 -4.028 1.00 84.94 90 GLY A O 1
ATOM 682 N N . LEU A 1 91 ? -12.408 -0.846 -1.959 1.00 85.56 91 LEU A N 1
ATOM 683 C CA . LEU A 1 91 ? -11.292 0.029 -1.564 1.00 85.56 91 LEU A CA 1
ATOM 684 C C . LEU A 1 91 ? -10.009 -0.232 -2.359 1.00 85.56 91 LEU A C 1
ATOM 686 O O . LEU A 1 91 ? -9.333 0.714 -2.746 1.00 85.56 91 LEU A O 1
ATOM 690 N N . ILE A 1 92 ? -9.679 -1.498 -2.617 1.00 87.06 92 ILE A N 1
ATOM 691 C CA . ILE A 1 92 ? -8.480 -1.858 -3.387 1.00 87.06 92 ILE A CA 1
ATOM 692 C C . ILE A 1 92 ? -8.635 -1.424 -4.840 1.00 87.06 92 ILE A C 1
ATOM 694 O O . ILE A 1 92 ? -7.735 -0.793 -5.383 1.00 87.06 92 ILE A O 1
ATOM 698 N N . VAL A 1 93 ? -9.789 -1.712 -5.448 1.00 88.06 93 VAL A N 1
ATOM 699 C C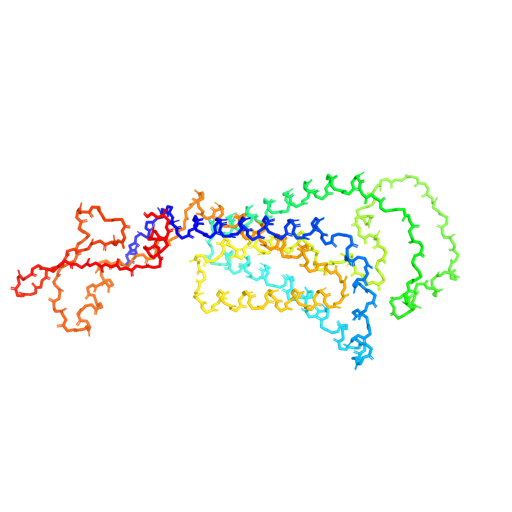A . VAL A 1 93 ? -10.085 -1.294 -6.823 1.00 88.06 93 VAL A CA 1
ATOM 700 C C . VAL A 1 93 ? -10.075 0.230 -6.933 1.00 88.06 93 VAL A C 1
ATOM 702 O O . VAL A 1 93 ? -9.503 0.763 -7.878 1.00 88.06 93 VAL A O 1
ATOM 705 N N . PHE A 1 94 ? -10.625 0.940 -5.944 1.00 89.25 94 PHE A N 1
ATOM 706 C CA . PHE A 1 94 ? -10.581 2.400 -5.889 1.00 89.25 94 PHE A CA 1
ATOM 707 C C . PHE A 1 94 ? -9.145 2.938 -5.806 1.00 89.25 94 PHE A C 1
ATOM 709 O O . PHE A 1 94 ? -8.783 3.826 -6.574 1.00 89.25 94 PHE A O 1
ATOM 716 N N . ALA A 1 95 ? -8.300 2.369 -4.939 1.00 88.62 95 ALA A N 1
ATOM 717 C CA . ALA A 1 95 ? -6.896 2.763 -4.826 1.00 88.62 95 ALA A CA 1
ATOM 718 C C . ALA A 1 95 ? -6.110 2.496 -6.123 1.00 88.62 95 ALA A C 1
ATOM 720 O O . ALA A 1 95 ? -5.347 3.353 -6.566 1.00 88.62 95 ALA A O 1
ATOM 721 N N . MET A 1 96 ? -6.329 1.339 -6.758 1.00 86.69 96 MET A N 1
ATOM 722 C CA . MET A 1 96 ? -5.723 1.007 -8.052 1.00 86.69 96 MET A CA 1
ATOM 723 C C . MET A 1 96 ? -6.169 1.979 -9.147 1.00 86.69 96 MET A C 1
ATOM 725 O O . MET A 1 96 ? -5.330 2.468 -9.895 1.00 86.69 96 MET A O 1
ATOM 729 N N . ALA A 1 97 ? -7.463 2.304 -9.219 1.00 89.06 97 ALA A N 1
ATOM 730 C CA . ALA A 1 97 ? -7.994 3.241 -10.206 1.00 89.06 97 ALA A CA 1
ATOM 731 C C . ALA A 1 97 ? -7.405 4.651 -10.040 1.00 89.06 97 ALA A C 1
ATOM 733 O O . ALA A 1 97 ? -7.027 5.269 -11.031 1.00 89.06 97 ALA A O 1
ATOM 734 N N . ILE A 1 98 ? -7.263 5.137 -8.799 1.00 89.81 98 ILE A N 1
ATOM 735 C CA . ILE A 1 98 ? -6.604 6.423 -8.521 1.00 89.81 98 ILE A CA 1
ATOM 736 C C . ILE A 1 98 ? -5.137 6.389 -8.947 1.00 89.81 98 ILE A C 1
ATOM 738 O O . ILE A 1 98 ? -4.675 7.336 -9.576 1.00 89.81 98 ILE A O 1
ATOM 742 N N . ALA A 1 99 ? -4.408 5.318 -8.623 1.00 85.94 99 ALA A N 1
ATOM 743 C CA . ALA A 1 99 ? -3.007 5.181 -9.012 1.00 85.94 99 ALA A CA 1
ATOM 744 C C . ALA A 1 99 ? -2.838 5.198 -10.532 1.00 85.94 99 ALA A C 1
ATOM 746 O O . ALA A 1 99 ? -2.037 5.974 -11.038 1.00 85.94 99 ALA A O 1
ATOM 747 N N . VAL A 1 100 ? -3.655 4.432 -11.259 1.00 84.50 100 VAL A N 1
ATOM 748 C CA . VAL A 1 100 ? -3.646 4.438 -12.727 1.00 84.50 100 VAL A CA 1
ATOM 749 C C . VAL A 1 100 ? -3.972 5.829 -13.272 1.00 84.50 100 VAL A C 1
ATOM 751 O O . VAL A 1 100 ? -3.254 6.314 -14.139 1.00 84.50 100 VAL A O 1
ATOM 754 N N . ALA A 1 101 ? -5.003 6.500 -12.752 1.00 83.56 101 ALA A N 1
ATOM 755 C CA . ALA A 1 101 ? -5.401 7.827 -13.221 1.00 83.56 101 ALA A CA 1
ATOM 756 C C . ALA A 1 101 ? -4.324 8.896 -12.971 1.00 83.56 101 ALA A C 1
ATOM 758 O O . ALA A 1 101 ? -4.041 9.698 -13.860 1.00 83.56 101 ALA A O 1
ATOM 759 N N . LEU A 1 102 ? -3.702 8.897 -11.786 1.00 82.38 102 LEU A N 1
ATOM 760 C CA . LEU A 1 102 ? -2.617 9.822 -11.453 1.00 82.38 102 LEU A CA 1
ATOM 761 C C . LEU A 1 102 ? -1.376 9.550 -12.299 1.00 82.38 102 LEU A C 1
ATOM 763 O O . LEU A 1 102 ? -0.826 10.482 -12.876 1.00 82.38 102 LEU A O 1
ATOM 767 N N . SER A 1 103 ? -0.969 8.286 -12.429 1.00 73.94 103 SER A N 1
ATOM 768 C CA . SER A 1 103 ? 0.160 7.906 -13.280 1.00 73.94 103 SER A CA 1
ATOM 769 C C . SER A 1 103 ? -0.086 8.262 -14.746 1.00 73.94 103 SER A C 1
ATOM 771 O O . SER A 1 103 ? 0.817 8.763 -15.405 1.00 73.94 103 SER A O 1
ATOM 773 N N . TRP A 1 104 ? -1.307 8.071 -15.250 1.00 74.19 104 TRP A N 1
ATOM 774 C CA . TRP A 1 104 ? -1.670 8.464 -16.611 1.00 74.19 104 TRP A CA 1
ATOM 775 C C . TRP A 1 104 ? -1.628 9.985 -16.799 1.00 74.19 104 TRP A C 1
ATOM 777 O O . TRP A 1 104 ? -1.091 10.461 -17.795 1.00 74.19 104 TRP A O 1
ATOM 787 N N . GLY A 1 105 ? -2.126 10.754 -15.824 1.00 71.44 105 GLY A N 1
ATOM 788 C CA . GLY A 1 105 ? -2.066 12.218 -15.842 1.00 71.44 105 GLY A CA 1
ATOM 789 C C . GLY A 1 105 ? -0.636 12.763 -15.841 1.00 71.44 105 GLY A C 1
ATOM 790 O O . GLY A 1 105 ? -0.331 13.656 -16.628 1.00 71.44 105 GLY A O 1
ATOM 791 N N . ILE A 1 106 ? 0.240 12.185 -15.011 1.00 70.19 106 ILE A N 1
ATOM 792 C CA . ILE A 1 106 ? 1.671 12.524 -14.955 1.00 70.19 106 ILE A CA 1
ATOM 793 C C . ILE A 1 106 ? 2.334 12.221 -16.304 1.00 70.19 106 ILE A C 1
ATOM 795 O O . ILE A 1 106 ? 2.991 13.084 -16.881 1.00 70.19 106 ILE A O 1
ATOM 799 N N . ASN A 1 107 ? 2.103 11.023 -16.847 1.00 64.50 107 ASN A N 1
ATOM 800 C CA . ASN A 1 107 ? 2.735 10.588 -18.090 1.00 64.50 107 ASN A CA 1
ATOM 801 C C . ASN A 1 107 ? 2.324 11.456 -19.292 1.00 64.50 107 ASN A C 1
ATOM 803 O O . ASN A 1 107 ? 3.144 11.801 -20.137 1.00 64.50 107 ASN A O 1
ATOM 807 N N . ARG A 1 108 ? 1.051 11.866 -19.345 1.00 66.00 108 ARG A N 1
ATOM 808 C CA . ARG A 1 108 ? 0.520 12.691 -20.437 1.00 66.00 108 ARG A CA 1
ATOM 809 C C . ARG A 1 108 ? 1.147 14.087 -20.499 1.00 66.00 108 ARG A C 1
ATOM 811 O O . ARG A 1 108 ? 1.203 14.651 -21.582 1.00 66.00 108 ARG A O 1
ATOM 818 N N . GLN A 1 109 ? 1.569 14.641 -19.360 1.00 60.38 109 GLN A N 1
ATOM 819 C CA . GLN A 1 109 ? 2.213 15.958 -19.290 1.00 60.38 109 GLN A CA 1
ATOM 820 C C . GLN A 1 109 ? 3.708 15.881 -19.626 1.00 60.38 109 GLN A C 1
ATOM 822 O O . GLN A 1 109 ? 4.206 16.726 -20.358 1.00 60.38 109 GLN A O 1
ATOM 827 N N . LEU A 1 110 ? 4.402 14.841 -19.154 1.00 53.91 110 LEU A N 1
ATOM 828 C CA . LEU A 1 110 ? 5.844 14.668 -19.371 1.00 53.91 110 LEU A CA 1
ATOM 829 C C . LEU A 1 110 ? 6.193 14.221 -20.801 1.00 53.91 110 LEU A C 1
ATOM 831 O O . LEU A 1 110 ? 7.137 14.748 -21.386 1.00 53.91 110 LEU A O 1
ATOM 835 N N . ILE A 1 111 ? 5.419 13.307 -21.403 1.00 52.53 111 ILE A N 1
ATOM 836 C CA . ILE A 1 111 ? 5.717 12.782 -22.751 1.00 52.53 111 ILE A CA 1
ATOM 837 C C . ILE A 1 111 ? 5.584 13.860 -23.834 1.00 52.53 111 ILE A C 1
ATOM 839 O O . ILE A 1 111 ? 6.346 13.849 -24.796 1.00 52.53 111 ILE A O 1
ATOM 843 N N . SER A 1 112 ? 4.652 14.810 -23.696 1.00 49.41 112 SER A N 1
ATOM 844 C CA . SER A 1 112 ? 4.486 15.868 -24.704 1.00 49.41 112 SER A CA 1
ATOM 845 C C . SER A 1 112 ? 5.623 16.890 -24.717 1.00 49.41 112 SER A C 1
ATOM 847 O O . SER A 1 112 ? 5.766 17.617 -25.694 1.00 49.41 112 SER A O 1
ATOM 849 N N . GLU A 1 113 ? 6.399 16.971 -23.636 1.00 52.66 113 GLU A N 1
ATOM 850 C CA . GLU A 1 113 ? 7.424 18.003 -23.445 1.00 52.66 113 GLU A CA 1
ATOM 851 C C . GLU A 1 113 ? 8.845 17.466 -23.695 1.00 52.66 113 GLU A C 1
ATOM 853 O O . GLU A 1 113 ? 9.723 18.220 -24.109 1.00 52.66 113 GLU A O 1
ATOM 858 N N . PHE A 1 114 ? 9.054 16.153 -23.539 1.00 47.88 114 PHE A N 1
ATOM 859 C CA . PHE A 1 114 ? 10.354 15.487 -23.668 1.00 47.88 114 PHE A CA 1
ATOM 860 C C . PHE A 1 114 ? 10.321 14.329 -24.671 1.00 47.88 114 PHE A C 1
ATOM 862 O O . PHE A 1 114 ? 10.695 13.206 -24.342 1.00 47.88 114 PHE A O 1
ATOM 869 N N . GLN A 1 115 ? 9.875 14.573 -25.905 1.00 49.25 115 GLN A N 1
ATOM 870 C CA . GLN A 1 115 ? 10.055 13.595 -26.978 1.00 49.25 115 GLN A CA 1
ATOM 871 C C . GLN A 1 115 ? 11.520 13.649 -27.446 1.00 49.25 115 GLN A C 1
ATOM 873 O O . GLN A 1 115 ? 11.916 14.658 -28.040 1.00 49.25 115 GLN A O 1
ATOM 878 N N . PRO A 1 116 ? 12.360 12.634 -27.154 1.00 45.22 116 PRO A N 1
ATOM 879 C CA . PRO A 1 116 ? 13.744 12.657 -27.599 1.00 45.22 116 PRO A CA 1
ATOM 880 C C . PRO A 1 116 ? 13.786 12.647 -29.137 1.00 45.22 116 PRO A C 1
ATOM 882 O O . PRO A 1 116 ? 12.921 12.024 -29.765 1.00 45.22 116 PRO A O 1
ATOM 885 N N . PRO A 1 117 ? 14.763 13.326 -29.769 1.00 45.69 117 PRO A N 1
ATOM 886 C CA . PRO A 1 117 ? 14.998 13.168 -31.200 1.00 45.69 117 PRO A CA 1
ATOM 887 C C . PRO A 1 117 ? 15.190 11.679 -31.488 1.00 45.69 117 PRO A C 1
ATOM 889 O O . PRO A 1 117 ? 15.847 10.988 -30.710 1.00 45.69 117 PRO A O 1
ATOM 892 N N . SER A 1 118 ? 14.578 11.179 -32.561 1.00 43.25 118 SER A N 1
ATOM 893 C CA . SER A 1 118 ? 14.628 9.765 -32.934 1.00 43.25 118 SER A CA 1
ATOM 894 C C . SER A 1 118 ? 16.081 9.318 -33.082 1.00 43.25 118 SER A C 1
ATOM 896 O O . SER A 1 118 ? 16.725 9.607 -34.090 1.00 43.25 118 SER A O 1
ATOM 898 N N . LEU A 1 119 ? 16.605 8.654 -32.056 1.00 42.53 119 LEU A N 1
ATOM 899 C CA . LEU A 1 119 ? 17.863 7.936 -32.135 1.00 42.53 119 LEU A CA 1
ATOM 900 C C . LEU A 1 119 ? 17.544 6.594 -32.783 1.00 42.53 119 LEU A C 1
ATOM 902 O O . LEU A 1 119 ? 16.779 5.793 -32.247 1.00 42.53 119 LEU A O 1
ATOM 906 N N . GLU A 1 120 ? 18.089 6.399 -33.974 1.00 42.19 120 GLU A N 1
ATOM 907 C CA . GLU A 1 120 ? 18.055 5.141 -34.706 1.00 42.19 120 GLU A CA 1
ATOM 908 C C . GLU A 1 120 ? 18.994 4.174 -33.971 1.00 42.19 120 GLU A C 1
ATOM 910 O O . GLU A 1 120 ? 20.211 4.199 -34.139 1.00 42.19 120 GLU A O 1
ATOM 915 N N . VAL A 1 121 ? 18.434 3.434 -33.012 1.00 48.12 121 VAL A N 1
ATOM 916 C CA . VAL A 1 121 ? 19.159 2.438 -32.217 1.00 48.12 121 VAL A CA 1
ATOM 917 C C . VAL A 1 121 ? 19.056 1.101 -32.939 1.00 48.12 121 VAL A C 1
ATOM 919 O O . VAL A 1 121 ? 17.962 0.541 -33.034 1.00 48.12 121 VAL A O 1
ATOM 922 N N . ASP A 1 122 ? 20.192 0.592 -33.415 1.00 45.53 122 ASP A N 1
ATOM 923 C CA . ASP A 1 122 ? 20.318 -0.769 -33.941 1.00 45.53 122 ASP A CA 1
ATOM 924 C C . ASP A 1 122 ? 20.008 -1.766 -32.813 1.00 45.53 122 ASP A C 1
ATOM 926 O O . ASP A 1 122 ? 20.715 -1.841 -31.804 1.00 45.53 122 ASP A O 1
ATOM 930 N N . GLN A 1 123 ? 18.895 -2.489 -32.941 1.00 52.03 123 GLN A N 1
ATOM 931 C CA . GLN A 1 123 ? 18.448 -3.459 -31.940 1.00 52.03 123 GLN A CA 1
ATOM 932 C C . GLN A 1 123 ? 19.325 -4.720 -32.026 1.00 52.03 123 GLN A C 1
ATOM 934 O O . GLN A 1 123 ? 19.566 -5.223 -33.124 1.00 52.03 123 GLN A O 1
ATOM 939 N N . PRO A 1 124 ? 19.796 -5.290 -30.903 1.00 47.28 124 PRO A N 1
ATOM 940 C CA . PRO A 1 124 ? 20.658 -6.464 -30.944 1.00 47.28 124 PRO A CA 1
ATOM 941 C C . PRO A 1 124 ? 19.902 -7.690 -31.483 1.00 47.28 124 PRO A C 1
ATOM 943 O O . PRO A 1 124 ? 18.777 -7.988 -31.079 1.00 47.28 124 PRO A O 1
ATOM 946 N N . GLY A 1 125 ? 20.542 -8.440 -32.385 1.00 48.34 125 GLY A N 1
ATOM 947 C CA . GLY A 1 125 ? 19.902 -9.502 -33.174 1.00 48.34 125 GLY A CA 1
ATOM 948 C C . GLY A 1 125 ? 19.273 -10.649 -32.372 1.00 48.34 125 GLY A C 1
ATOM 949 O O . GLY A 1 125 ? 18.346 -11.284 -32.861 1.00 48.34 125 GLY A O 1
ATOM 950 N N . TRP A 1 126 ? 19.686 -10.899 -31.124 1.00 52.31 126 TRP A N 1
ATOM 951 C CA . TRP A 1 126 ? 19.035 -11.904 -30.267 1.00 52.31 126 TRP A CA 1
ATOM 952 C C . TRP A 1 126 ? 17.605 -11.505 -29.849 1.00 52.31 126 TRP A C 1
ATOM 954 O O . TRP A 1 126 ? 16.809 -12.379 -29.512 1.00 52.31 126 TRP A O 1
ATOM 964 N N . ILE A 1 127 ? 17.265 -10.209 -29.923 1.00 50.22 127 ILE A N 1
ATOM 965 C CA . ILE A 1 127 ? 15.935 -9.664 -29.618 1.00 50.22 127 ILE A CA 1
ATOM 966 C C . ILE A 1 127 ? 15.016 -9.745 -30.850 1.00 50.22 127 ILE A C 1
ATOM 968 O O . ILE A 1 127 ? 13.875 -10.175 -30.723 1.00 50.22 127 ILE A O 1
ATOM 972 N N . CYS A 1 128 ? 15.503 -9.403 -32.051 1.00 52.94 128 CYS A N 1
ATOM 973 C CA . CYS A 1 128 ? 14.679 -9.275 -33.268 1.00 52.94 128 CYS A CA 1
ATOM 974 C C . CYS A 1 128 ? 14.994 -10.278 -34.396 1.00 52.94 128 CYS A C 1
ATOM 976 O O . CYS A 1 128 ? 14.571 -10.052 -35.528 1.00 52.94 128 CYS A O 1
ATOM 978 N N . SER A 1 129 ? 15.683 -11.395 -34.123 1.00 48.22 129 SER A N 1
ATOM 979 C CA . SER A 1 129 ? 16.168 -12.321 -35.174 1.00 48.22 129 SER A CA 1
ATOM 980 C C . SER A 1 129 ? 15.111 -12.847 -36.164 1.00 48.22 129 SER A C 1
ATOM 982 O O . SER A 1 129 ? 15.473 -13.300 -37.250 1.00 48.22 129 SER A O 1
ATOM 984 N N . ASP A 1 130 ? 13.820 -12.804 -35.818 1.00 47.72 130 ASP A N 1
ATOM 985 C CA . ASP A 1 130 ? 12.712 -13.217 -36.690 1.00 47.72 130 ASP A CA 1
ATOM 986 C C . ASP A 1 130 ? 12.043 -12.061 -37.457 1.00 47.72 130 ASP A C 1
ATOM 988 O O . ASP A 1 130 ? 11.331 -12.316 -38.429 1.00 47.72 130 ASP A O 1
ATOM 992 N N . ALA A 1 131 ? 12.277 -10.802 -37.069 1.00 47.09 131 ALA A N 1
ATOM 993 C CA . ALA A 1 131 ? 11.728 -9.633 -37.760 1.00 47.09 131 ALA A CA 1
ATOM 994 C C . ALA A 1 131 ? 12.428 -9.398 -39.110 1.00 47.09 131 ALA A C 1
ATOM 996 O O . ALA A 1 131 ? 11.753 -9.197 -40.117 1.00 47.09 131 ALA A O 1
ATOM 997 N N . GLU A 1 132 ? 13.754 -9.560 -39.171 1.00 42.16 132 GLU A N 1
ATOM 998 C CA . GLU A 1 132 ? 14.520 -9.497 -40.430 1.00 42.16 132 GLU A CA 1
ATOM 999 C C . GLU A 1 132 ? 14.114 -10.607 -41.420 1.00 42.16 132 GLU A C 1
ATOM 1001 O O . GLU A 1 132 ? 14.167 -10.423 -42.634 1.00 42.16 132 GLU A O 1
ATOM 1006 N N . ARG A 1 133 ? 13.631 -11.768 -40.941 1.00 44.28 133 ARG A N 1
ATOM 1007 C CA . ARG A 1 133 ? 13.082 -12.814 -41.830 1.00 44.28 133 ARG A CA 1
ATOM 1008 C C . ARG A 1 133 ? 11.742 -12.420 -42.455 1.00 44.28 133 ARG A C 1
ATOM 1010 O O . ARG A 1 133 ? 11.388 -12.969 -43.499 1.00 44.28 133 ARG A O 1
ATOM 1017 N N . ALA A 1 134 ? 10.995 -11.509 -41.830 1.00 44.00 134 ALA A N 1
ATOM 1018 C CA . ALA A 1 134 ? 9.690 -11.060 -42.305 1.00 44.00 134 ALA A CA 1
ATOM 1019 C C . ALA A 1 134 ? 9.781 -9.947 -43.366 1.00 44.00 134 ALA A C 1
ATOM 1021 O O . ALA A 1 134 ? 8.851 -9.810 -44.159 1.00 44.00 134 ALA A O 1
ATOM 1022 N N . GLU A 1 135 ? 10.904 -9.224 -43.459 1.00 47.97 135 GLU A N 1
ATOM 1023 C CA . GLU A 1 135 ? 11.158 -8.214 -44.508 1.00 47.97 135 GLU A CA 1
ATOM 1024 C C . GLU A 1 135 ? 11.248 -8.805 -45.928 1.00 47.97 135 GLU A C 1
ATOM 1026 O O . GLU A 1 135 ? 11.210 -8.079 -46.918 1.00 47.97 135 GLU A O 1
ATOM 1031 N N . GLY A 1 136 ? 11.308 -10.135 -46.057 1.00 43.34 136 GLY A N 1
ATOM 1032 C CA . GLY A 1 136 ? 11.209 -10.830 -47.342 1.00 43.34 136 GLY A CA 1
ATOM 1033 C C . GLY A 1 136 ? 9.779 -11.031 -47.865 1.00 43.34 136 GLY A C 1
ATOM 1034 O O . GLY A 1 136 ? 9.609 -11.607 -48.942 1.00 43.34 136 GLY A O 1
ATOM 1035 N N . LEU A 1 137 ? 8.743 -10.623 -47.123 1.00 44.72 137 LEU A N 1
ATOM 1036 C CA . LEU A 1 137 ? 7.351 -10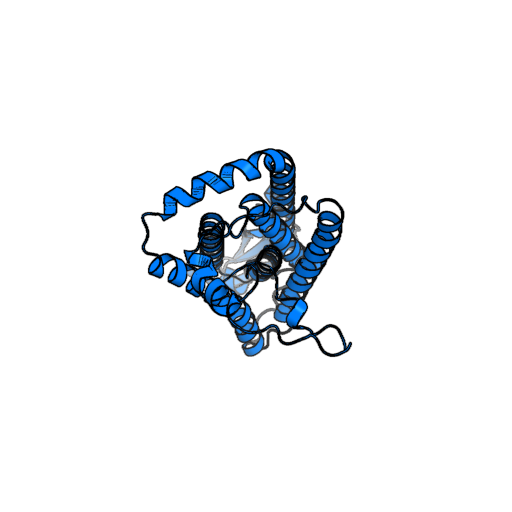.772 -47.549 1.00 44.72 137 LEU A CA 1
ATOM 1037 C C . LEU A 1 137 ? 6.877 -9.514 -48.296 1.00 44.72 137 LEU A C 1
ATOM 1039 O O . LEU A 1 137 ? 7.098 -8.403 -47.821 1.00 44.72 137 LEU A O 1
ATOM 1043 N N . PRO A 1 138 ? 6.216 -9.661 -49.459 1.00 38.72 138 PRO A N 1
ATOM 1044 C CA . PRO A 1 138 ? 5.781 -8.522 -50.258 1.00 38.72 138 PRO A CA 1
ATOM 1045 C C . PRO A 1 138 ? 4.815 -7.635 -49.464 1.00 38.72 138 PRO A C 1
ATOM 1047 O O . PRO A 1 138 ? 3.870 -8.140 -48.854 1.00 38.72 138 PRO A O 1
ATOM 1050 N N . GLU A 1 139 ? 5.050 -6.319 -49.509 1.00 39.22 139 GLU A N 1
ATOM 1051 C CA . GLU A 1 139 ? 4.191 -5.293 -48.917 1.00 39.22 139 GLU A CA 1
ATOM 1052 C C . GLU A 1 139 ? 2.733 -5.515 -49.339 1.00 39.22 139 GLU A C 1
ATOM 1054 O O . GLU A 1 139 ? 2.334 -5.270 -50.481 1.00 39.22 139 GLU A O 1
ATOM 1059 N N . LEU A 1 140 ? 1.908 -5.977 -48.400 1.00 38.84 140 LEU A N 1
ATOM 1060 C CA . LEU A 1 140 ? 0.464 -5.917 -48.548 1.00 38.84 140 LEU A CA 1
ATOM 1061 C C . LEU A 1 140 ? 0.066 -4.445 -48.455 1.00 38.84 140 LEU A C 1
ATOM 1063 O O . LEU A 1 140 ? -0.062 -3.883 -47.369 1.00 38.84 140 LEU A O 1
ATOM 1067 N N . SER A 1 141 ? -0.099 -3.835 -49.628 1.00 39.12 141 SER A N 1
ATOM 1068 C CA . SER A 1 141 ? -0.628 -2.491 -49.830 1.00 39.12 141 SER A CA 1
ATOM 1069 C C . SER A 1 141 ? -1.798 -2.217 -48.885 1.00 39.12 141 SER A C 1
ATOM 1071 O O . SER A 1 141 ? -2.812 -2.923 -48.909 1.00 39.12 141 SER A O 1
ATOM 1073 N N . THR A 1 142 ? -1.659 -1.172 -48.078 1.00 36.91 142 THR A N 1
ATOM 1074 C CA . THR A 1 142 ? -2.687 -0.649 -47.183 1.00 36.91 142 THR A CA 1
ATOM 1075 C C . THR A 1 142 ? -3.888 -0.167 -47.996 1.00 36.91 142 THR A C 1
ATOM 1077 O O . THR A 1 142 ? -3.934 0.936 -48.537 1.00 36.91 142 THR A O 1
ATOM 1080 N N . VAL A 1 143 ? -4.897 -1.030 -48.098 1.00 32.66 143 VAL A N 1
ATOM 1081 C CA . VAL A 1 143 ? -6.224 -0.658 -48.584 1.00 32.66 143 VAL A CA 1
ATOM 1082 C C . VAL A 1 143 ? -6.915 0.164 -47.500 1.00 32.66 143 VAL A C 1
ATOM 1084 O O . VAL A 1 143 ? -7.190 -0.358 -46.429 1.00 32.66 143 VAL A O 1
ATOM 1087 N N . GLY A 1 144 ? -7.223 1.419 -47.836 1.00 31.95 144 GLY A N 1
ATOM 1088 C CA . GLY A 1 144 ? -8.481 2.097 -47.506 1.00 31.95 144 GLY A CA 1
ATOM 1089 C C . GLY A 1 144 ? -8.795 2.343 -46.028 1.00 31.95 144 GLY A C 1
ATOM 1090 O O . GLY A 1 144 ? -8.973 1.424 -45.241 1.00 31.95 144 GLY A O 1
ATOM 1091 N N . GLY A 1 145 ? -8.967 3.619 -45.679 1.00 38.75 145 GLY A N 1
ATOM 1092 C CA . GLY A 1 145 ? -9.291 4.061 -44.329 1.00 38.75 145 GLY A CA 1
ATOM 1093 C C . GLY A 1 145 ? -10.462 3.322 -43.674 1.00 38.75 145 GLY A C 1
ATOM 1094 O O . GLY A 1 145 ? -11.566 3.271 -44.207 1.00 38.75 145 GLY A O 1
ATOM 1095 N N . ALA A 1 146 ? -10.214 2.828 -42.466 1.00 29.19 146 ALA A N 1
ATOM 1096 C CA . ALA A 1 146 ? -11.215 2.552 -41.450 1.00 29.19 146 ALA A CA 1
ATOM 1097 C C . ALA A 1 146 ? -10.505 2.473 -40.092 1.00 29.19 146 ALA A C 1
ATOM 1099 O O . ALA A 1 146 ? -9.649 1.620 -39.897 1.00 29.19 146 ALA A O 1
ATOM 1100 N N . THR A 1 147 ? -10.884 3.392 -39.198 1.00 33.78 147 THR A N 1
ATOM 1101 C CA . THR A 1 147 ? -10.907 3.272 -37.728 1.00 33.78 147 THR A CA 1
ATOM 1102 C C . THR A 1 147 ? -9.673 2.693 -37.039 1.00 33.78 147 THR A C 1
ATOM 1104 O O . THR A 1 147 ? -9.408 1.501 -37.147 1.00 33.78 147 THR A O 1
ATOM 1107 N N . GLU A 1 148 ? -9.013 3.535 -36.237 1.00 35.03 148 GLU A N 1
ATOM 1108 C CA . GLU A 1 148 ? -8.112 3.176 -35.133 1.00 35.03 148 GLU A CA 1
ATOM 1109 C C . GLU A 1 148 ? -8.387 1.760 -34.604 1.00 35.03 148 GLU A C 1
ATOM 1111 O O . GLU A 1 148 ? -9.305 1.520 -33.814 1.00 35.03 148 GLU A O 1
ATOM 1116 N N . ALA A 1 149 ? -7.614 0.792 -35.095 1.00 30.05 149 ALA A N 1
ATOM 1117 C CA . ALA A 1 149 ? -7.669 -0.559 -34.587 1.00 30.05 149 ALA A CA 1
ATOM 1118 C C . ALA A 1 149 ? -7.128 -0.515 -33.148 1.00 30.05 149 ALA A C 1
ATOM 1120 O O . ALA A 1 149 ? -6.029 0.005 -32.938 1.00 30.05 149 ALA A O 1
ATOM 1121 N N . PRO A 1 150 ? -7.813 -1.104 -32.152 1.00 31.64 150 PRO A N 1
ATOM 1122 C CA . PRO A 1 150 ? -7.309 -1.179 -30.777 1.00 31.64 150 PRO A CA 1
ATOM 1123 C C . PRO A 1 150 ? -5.984 -1.961 -30.637 1.00 31.64 150 PRO A C 1
ATOM 1125 O O . PRO A 1 150 ? -5.458 -2.069 -29.536 1.00 31.64 150 PRO A O 1
ATOM 1128 N N . GLY A 1 151 ? -5.428 -2.487 -31.737 1.00 28.30 151 GLY A N 1
ATOM 1129 C CA . GLY A 1 151 ? -4.087 -3.066 -31.814 1.00 28.30 151 GLY A CA 1
ATOM 1130 C C . GLY A 1 151 ? -2.948 -2.041 -31.892 1.00 28.30 151 GLY A C 1
ATOM 1131 O O . GLY A 1 151 ? -1.841 -2.371 -31.489 1.00 28.30 151 GLY A O 1
ATOM 1132 N N . ALA A 1 152 ? -3.204 -0.795 -32.310 1.00 31.12 152 ALA A N 1
ATOM 1133 C CA . ALA A 1 152 ? -2.174 0.255 -32.368 1.00 31.12 152 ALA A CA 1
ATOM 1134 C C . ALA A 1 152 ? -1.779 0.807 -30.980 1.00 31.12 152 ALA A C 1
ATOM 1136 O O . ALA A 1 152 ? -0.816 1.555 -30.857 1.00 31.12 152 ALA A O 1
ATOM 1137 N N . LEU A 1 153 ? -2.505 0.425 -29.923 1.00 33.59 153 LEU A N 1
ATOM 1138 C CA . LEU A 1 153 ? -2.146 0.712 -28.529 1.00 33.59 153 LEU A CA 1
ATOM 1139 C C . LEU A 1 153 ? -1.141 -0.298 -27.939 1.00 33.59 153 LEU A C 1
ATOM 1141 O O . LEU A 1 153 ? -0.766 -0.143 -26.781 1.00 33.59 153 LEU A O 1
ATOM 1145 N N . PHE A 1 154 ? -0.743 -1.325 -28.703 1.00 32.53 154 PHE A N 1
ATOM 1146 C CA . PHE A 1 154 ? 0.131 -2.425 -28.260 1.00 32.53 154 PHE A CA 1
ATOM 1147 C C . PHE A 1 154 ? 1.305 -2.692 -29.215 1.00 32.53 154 PHE A C 1
ATOM 1149 O O . PHE A 1 154 ? 1.860 -3.793 -29.226 1.00 32.53 154 PHE A O 1
ATOM 1156 N N . THR A 1 155 ? 1.631 -1.727 -30.076 1.00 33.34 155 THR A N 1
ATOM 1157 C CA . THR A 1 155 ? 2.730 -1.847 -31.034 1.00 33.34 155 THR A CA 1
ATOM 1158 C C . THR A 1 155 ? 3.690 -0.679 -30.876 1.00 33.34 155 THR A C 1
ATOM 1160 O O . THR A 1 155 ? 3.561 0.324 -31.580 1.00 33.34 155 THR A O 1
ATOM 1163 N N . SER A 1 156 ? 4.697 -0.817 -30.013 1.00 39.25 156 SER A N 1
ATOM 1164 C CA . SER A 1 156 ? 5.941 -0.068 -30.205 1.00 39.25 156 SER A CA 1
ATOM 1165 C C . SER A 1 156 ? 7.194 -0.821 -29.729 1.00 39.25 156 SER A C 1
ATOM 1167 O O . SER A 1 156 ? 7.389 -1.075 -28.548 1.00 39.25 156 SER A O 1
ATOM 1169 N N . GLN A 1 157 ? 8.082 -1.086 -30.693 1.00 41.09 157 GLN A N 1
ATOM 1170 C CA . GLN A 1 157 ? 9.545 -1.261 -30.598 1.00 41.09 157 GLN A CA 1
ATOM 1171 C C . GLN A 1 157 ? 10.173 -2.377 -29.740 1.00 41.09 157 GLN A C 1
ATOM 1173 O O . GLN A 1 157 ? 11.390 -2.520 -29.800 1.00 41.09 157 GLN A O 1
ATOM 1178 N N . ALA A 1 158 ? 9.432 -3.228 -29.030 1.00 39.56 158 ALA A N 1
ATOM 1179 C CA . ALA A 1 158 ? 10.032 -4.396 -28.375 1.00 39.56 158 ALA A CA 1
ATOM 1180 C C . ALA A 1 158 ? 9.739 -5.680 -29.166 1.00 39.56 158 ALA A C 1
ATOM 1182 O O . ALA A 1 158 ? 8.588 -6.103 -29.254 1.00 39.56 158 ALA A O 1
ATOM 1183 N N . CYS A 1 159 ? 10.767 -6.355 -29.690 1.00 45.38 159 CYS A N 1
ATOM 1184 C CA . CYS A 1 159 ? 10.655 -7.721 -30.225 1.00 45.38 159 CYS A CA 1
ATOM 1185 C C . CYS A 1 159 ? 10.492 -8.764 -29.093 1.00 45.38 159 CYS A C 1
ATOM 1187 O O . CYS A 1 159 ? 11.169 -9.783 -29.031 1.00 45.38 159 CYS A O 1
ATOM 1189 N N . VAL A 1 160 ? 9.560 -8.493 -28.180 1.00 40.00 160 VAL A N 1
ATOM 1190 C CA . VAL A 1 160 ? 8.934 -9.410 -27.229 1.00 40.00 160 VAL A CA 1
ATOM 1191 C C . VAL A 1 160 ? 7.460 -8.989 -27.190 1.00 40.00 160 VAL A C 1
ATOM 1193 O O . VAL A 1 160 ? 7.187 -7.814 -26.942 1.00 40.00 160 VAL A O 1
ATOM 1196 N N . PRO A 1 161 ? 6.487 -9.887 -27.434 1.00 33.22 161 PRO A N 1
ATOM 1197 C CA . PRO A 1 161 ? 5.076 -9.514 -27.419 1.00 33.22 161 PRO A CA 1
ATOM 1198 C C . PRO A 1 161 ? 4.673 -8.907 -26.064 1.00 33.22 161 PRO A C 1
ATOM 1200 O O . PRO A 1 161 ? 4.739 -9.578 -25.033 1.00 33.22 161 PRO A O 1
ATOM 1203 N N . GLY A 1 162 ? 4.216 -7.651 -26.084 1.00 41.62 162 GLY A N 1
ATOM 1204 C CA . GLY A 1 162 ? 3.713 -6.917 -24.922 1.00 41.62 162 GLY A CA 1
ATOM 1205 C C . GLY A 1 162 ? 4.673 -5.828 -24.453 1.00 41.62 162 GLY A C 1
ATOM 1206 O O . GLY A 1 162 ? 5.480 -6.075 -23.560 1.00 41.62 162 GLY A O 1
ATOM 1207 N N . ASP A 1 163 ? 4.535 -4.625 -25.018 1.00 47.50 163 ASP A N 1
ATOM 1208 C CA . ASP A 1 163 ? 5.223 -3.391 -24.613 1.00 47.50 163 ASP A CA 1
ATOM 1209 C C . ASP A 1 163 ? 5.483 -3.352 -23.094 1.00 47.50 163 ASP A C 1
ATOM 1211 O O . ASP A 1 163 ? 4.554 -3.171 -22.303 1.00 47.50 163 ASP A O 1
ATOM 1215 N N . ALA A 1 164 ? 6.739 -3.592 -22.691 1.00 54.75 164 ALA A N 1
ATOM 1216 C CA . ALA A 1 164 ? 7.292 -3.455 -21.338 1.00 54.75 164 ALA A CA 1
ATOM 1217 C C . ALA A 1 164 ? 6.340 -3.806 -20.171 1.00 54.75 164 ALA A C 1
ATOM 1219 O O . ALA A 1 164 ? 6.362 -3.167 -19.117 1.00 54.75 164 ALA A O 1
ATOM 1220 N N . PHE A 1 165 ? 5.481 -4.818 -20.318 1.00 51.59 165 PHE A N 1
ATOM 1221 C CA . PHE A 1 165 ? 4.558 -5.192 -19.254 1.00 51.59 165 PHE A CA 1
ATOM 1222 C C . PHE A 1 165 ? 5.268 -6.124 -18.255 1.00 51.59 165 PHE A C 1
ATOM 1224 O O . PHE A 1 165 ? 5.914 -7.104 -18.655 1.00 51.59 165 PHE A O 1
ATOM 1231 N N . PRO A 1 166 ? 5.167 -5.878 -16.934 1.00 62.31 166 PRO A N 1
ATOM 1232 C CA . PRO A 1 166 ? 4.528 -4.747 -16.264 1.00 62.31 166 PRO A CA 1
ATOM 1233 C C . PRO A 1 166 ? 5.378 -3.467 -16.232 1.00 62.31 166 PRO A C 1
ATOM 1235 O O . PRO A 1 166 ? 6.563 -3.514 -15.904 1.00 62.31 166 PRO A O 1
ATOM 1238 N N . ASN A 1 167 ? 4.728 -2.330 -16.498 1.00 71.38 167 ASN A N 1
ATOM 1239 C CA . ASN A 1 167 ? 5.335 -0.999 -16.568 1.00 71.38 167 ASN A CA 1
ATOM 1240 C C . ASN A 1 167 ? 5.239 -0.226 -15.231 1.00 71.38 167 ASN A C 1
ATOM 1242 O O . ASN A 1 167 ? 4.661 -0.693 -14.245 1.00 71.38 167 ASN A O 1
ATOM 1246 N N . THR A 1 168 ? 5.781 0.992 -15.184 1.00 74.31 168 THR A N 1
ATOM 1247 C CA . THR A 1 168 ? 5.754 1.870 -13.996 1.00 74.31 168 THR A CA 1
ATOM 1248 C C . THR A 1 168 ? 4.334 2.182 -13.506 1.00 74.31 168 THR A C 1
ATOM 1250 O O . THR A 1 168 ? 4.091 2.220 -12.298 1.00 74.31 168 THR A O 1
ATOM 1253 N N . VAL A 1 169 ? 3.360 2.307 -14.415 1.00 78.75 169 VAL A N 1
ATOM 1254 C CA . VAL A 1 169 ? 1.934 2.486 -14.073 1.00 78.75 169 VAL A CA 1
ATOM 1255 C C . VAL A 1 169 ? 1.383 1.262 -13.340 1.00 78.75 169 VAL A C 1
ATOM 1257 O O . VAL A 1 169 ? 0.702 1.389 -12.319 1.00 78.75 169 VAL A O 1
ATOM 1260 N N . TYR A 1 170 ? 1.712 0.063 -13.822 1.00 80.38 170 TYR A N 1
ATOM 1261 C CA . TYR A 1 170 ? 1.344 -1.180 -13.158 1.00 80.38 170 TYR A CA 1
ATOM 1262 C C . TYR A 1 170 ? 1.961 -1.271 -11.754 1.00 80.38 170 TYR A C 1
ATOM 1264 O O . TYR A 1 170 ? 1.268 -1.622 -10.797 1.00 80.38 170 TYR A O 1
ATOM 1272 N N . LEU A 1 171 ? 3.243 -0.917 -11.607 1.00 82.88 171 LEU A N 1
ATOM 1273 C CA . LEU A 1 171 ? 3.934 -0.908 -10.314 1.00 82.88 171 LEU A CA 1
ATOM 1274 C C . LEU A 1 171 ? 3.257 0.033 -9.310 1.00 82.88 171 LEU A C 1
ATOM 1276 O O . LEU A 1 171 ? 3.045 -0.358 -8.159 1.00 82.88 171 LEU A O 1
ATOM 1280 N N . ALA A 1 172 ? 2.854 1.230 -9.746 1.00 85.94 172 ALA A N 1
ATOM 1281 C CA . ALA A 1 172 ? 2.113 2.173 -8.912 1.00 85.94 172 ALA A CA 1
ATOM 1282 C C . ALA A 1 172 ? 0.756 1.601 -8.467 1.00 85.94 172 ALA A C 1
ATOM 1284 O O . ALA A 1 172 ? 0.415 1.646 -7.281 1.00 85.94 172 ALA A O 1
ATOM 1285 N N . ALA A 1 173 ? -0.003 0.995 -9.385 1.00 86.00 173 ALA A N 1
ATOM 1286 C CA . ALA A 1 173 ? -1.282 0.362 -9.064 1.00 86.00 173 ALA A CA 1
ATOM 1287 C C . ALA A 1 173 ? -1.121 -0.818 -8.091 1.00 86.00 173 ALA A C 1
ATOM 1289 O O . ALA A 1 173 ? -1.878 -0.945 -7.123 1.00 86.00 173 ALA A O 1
ATOM 1290 N N . PHE A 1 174 ? -0.106 -1.658 -8.300 1.00 87.88 174 PHE A N 1
ATOM 1291 C CA . PHE A 1 174 ? 0.194 -2.784 -7.423 1.00 87.88 174 PHE A CA 1
ATOM 1292 C C . PHE A 1 174 ? 0.621 -2.319 -6.025 1.00 87.88 174 PHE A C 1
ATOM 1294 O O . PHE A 1 174 ? 0.135 -2.842 -5.018 1.00 87.88 174 PHE A O 1
ATOM 1301 N N . ALA A 1 175 ? 1.472 -1.293 -5.939 1.00 89.25 175 ALA A N 1
ATOM 1302 C CA . ALA A 1 175 ? 1.869 -0.685 -4.673 1.00 89.25 175 ALA A CA 1
ATOM 1303 C C . ALA A 1 175 ? 0.678 -0.056 -3.933 1.00 89.25 175 ALA A C 1
ATOM 1305 O O . ALA A 1 175 ? 0.580 -0.196 -2.712 1.00 89.25 175 ALA A O 1
ATOM 1306 N N . ALA A 1 176 ? -0.264 0.559 -4.655 1.00 90.06 176 ALA A N 1
ATOM 1307 C CA . ALA A 1 176 ? -1.505 1.083 -4.084 1.00 90.06 176 ALA A CA 1
ATOM 1308 C C . ALA A 1 176 ? -2.401 -0.020 -3.520 1.00 90.06 176 ALA A C 1
ATOM 1310 O O . ALA A 1 176 ? -2.875 0.088 -2.383 1.00 90.06 176 ALA A O 1
ATOM 1311 N N . ALA A 1 177 ? -2.569 -1.119 -4.258 1.00 88.56 177 ALA A N 1
ATOM 1312 C CA . ALA A 1 177 ? -3.287 -2.292 -3.775 1.00 88.56 177 ALA A CA 1
ATOM 1313 C C . ALA A 1 177 ? -2.628 -2.875 -2.515 1.00 88.56 177 ALA A C 1
ATOM 1315 O O . ALA A 1 177 ? -3.306 -3.146 -1.521 1.00 88.56 177 ALA A O 1
ATOM 1316 N N . LEU A 1 178 ? -1.301 -3.026 -2.522 1.00 88.38 178 LEU A N 1
ATOM 1317 C CA . LEU A 1 178 ? -0.534 -3.540 -1.389 1.00 88.38 178 LEU A CA 1
ATOM 1318 C C . LEU A 1 178 ? -0.622 -2.599 -0.178 1.00 88.38 178 LEU A C 1
ATOM 1320 O O . LEU A 1 178 ? -0.797 -3.071 0.949 1.00 88.38 178 LEU A O 1
ATOM 1324 N N . GLY A 1 179 ? -0.586 -1.283 -0.400 1.00 86.50 179 GLY A N 1
ATOM 1325 C CA . GLY A 1 179 ? -0.833 -0.250 0.605 1.00 86.50 179 GLY A CA 1
ATOM 1326 C C . GLY A 1 179 ? -2.196 -0.412 1.275 1.00 86.50 179 GLY A C 1
ATOM 1327 O O . GLY A 1 179 ? -2.244 -0.604 2.488 1.00 86.50 179 GLY A O 1
ATOM 1328 N N . ALA A 1 180 ? -3.274 -0.480 0.490 1.00 88.12 180 ALA A N 1
ATOM 1329 C CA . ALA A 1 180 ? -4.642 -0.668 0.991 1.00 88.12 180 ALA A CA 1
ATOM 1330 C C . ALA A 1 180 ? -4.867 -2.038 1.676 1.00 88.12 180 ALA A C 1
ATOM 1332 O O . ALA A 1 180 ? -5.717 -2.212 2.554 1.00 88.12 180 ALA A O 1
ATOM 1333 N N . LEU A 1 181 ? -4.097 -3.063 1.297 1.00 87.69 181 LEU A N 1
ATOM 1334 C CA . LEU A 1 181 ? -4.189 -4.402 1.889 1.00 87.69 181 LEU A CA 1
ATOM 1335 C C . LEU A 1 181 ? -3.355 -4.535 3.182 1.00 87.69 181 LEU A C 1
ATOM 1337 O O . LEU A 1 181 ? -3.592 -5.422 4.011 1.00 87.69 181 LEU A O 1
ATOM 1341 N N . THR A 1 182 ? -2.394 -3.635 3.400 1.00 85.38 182 THR A N 1
ATOM 1342 C CA . THR A 1 182 ? -1.416 -3.666 4.501 1.00 85.38 182 THR A CA 1
ATOM 1343 C C . THR A 1 182 ? -2.039 -3.761 5.906 1.00 85.38 182 THR A C 1
ATOM 1345 O O . THR A 1 182 ? -1.525 -4.549 6.718 1.00 85.38 182 THR A O 1
ATOM 1348 N N . PRO A 1 183 ? -3.126 -3.035 6.260 1.00 81.69 183 PRO A N 1
ATOM 1349 C CA . PRO A 1 183 ? -3.768 -3.157 7.576 1.00 81.69 183 PRO A CA 1
ATOM 1350 C C . PRO A 1 183 ? -4.398 -4.529 7.818 1.00 81.69 183 PR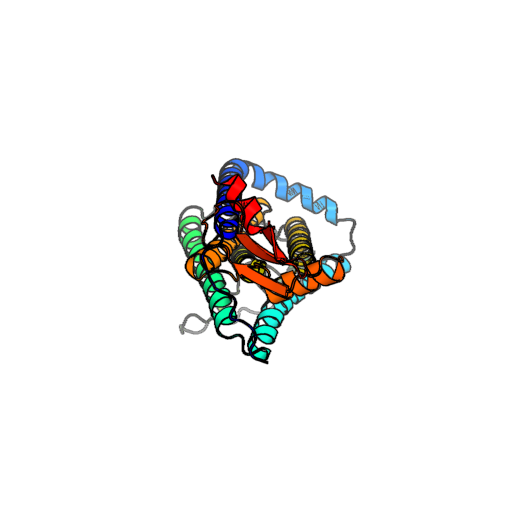O A C 1
ATOM 1352 O O . PRO A 1 183 ? -4.565 -4.948 8.969 1.00 81.69 183 PRO A O 1
ATOM 1355 N N . TRP A 1 184 ? -4.729 -5.241 6.745 1.00 79.00 184 TRP A N 1
ATOM 1356 C CA . TRP A 1 184 ? -5.419 -6.525 6.774 1.00 79.00 184 TRP A CA 1
ATOM 1357 C C . TRP A 1 184 ? -4.454 -7.708 6.730 1.00 79.00 184 TRP A C 1
ATOM 1359 O O . TRP A 1 184 ? -4.799 -8.793 7.201 1.00 79.00 184 TRP A O 1
ATOM 1369 N N . LEU A 1 185 ? -3.228 -7.496 6.247 1.00 81.62 185 LEU A N 1
ATOM 1370 C CA . LEU A 1 185 ? -2.188 -8.516 6.238 1.00 81.62 185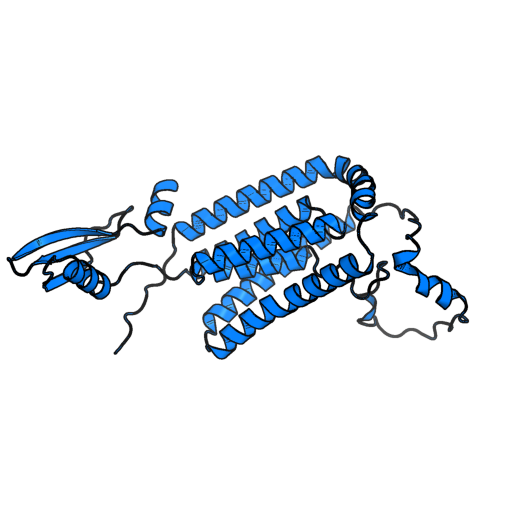 LEU A CA 1
ATOM 1371 C C . LEU A 1 185 ? -1.599 -8.768 7.632 1.00 81.62 185 LEU A C 1
ATOM 1373 O O . LEU A 1 185 ? -1.397 -7.875 8.473 1.00 81.62 185 LEU A O 1
ATOM 1377 N N . SER A 1 186 ? -1.256 -10.035 7.865 1.00 81.06 186 SER A N 1
ATOM 1378 C CA . SER A 1 186 ? -0.372 -10.403 8.969 1.00 81.06 186 SER A CA 1
ATOM 1379 C C . SER A 1 186 ? 1.019 -9.789 8.756 1.00 81.06 186 SER A C 1
ATOM 1381 O O . SER A 1 186 ? 1.421 -9.484 7.632 1.00 81.06 186 SER A O 1
ATOM 1383 N N . ARG A 1 187 ? 1.801 -9.645 9.833 1.00 78.56 187 ARG A N 1
ATOM 1384 C CA . ARG A 1 187 ? 3.169 -9.104 9.733 1.00 78.56 187 ARG A CA 1
ATOM 1385 C C . ARG A 1 187 ? 4.066 -9.941 8.811 1.00 78.56 187 ARG A C 1
ATOM 1387 O O . ARG A 1 187 ? 4.905 -9.363 8.135 1.00 78.56 187 ARG A O 1
ATOM 1394 N N . ARG A 1 188 ? 3.886 -11.268 8.796 1.00 84.50 188 ARG A N 1
ATOM 1395 C CA . ARG A 1 188 ? 4.681 -12.206 7.984 1.00 84.50 188 ARG A CA 1
ATOM 1396 C C . ARG A 1 188 ? 4.391 -12.010 6.499 1.00 84.50 188 ARG A C 1
ATOM 1398 O O . ARG A 1 188 ? 5.300 -11.706 5.740 1.00 84.50 188 ARG A O 1
ATOM 1405 N N . TRP A 1 189 ? 3.110 -12.066 6.138 1.00 81.25 189 TRP A N 1
ATOM 1406 C CA . TRP A 1 189 ? 2.654 -11.872 4.763 1.00 81.25 189 TRP A CA 1
ATOM 1407 C C . TRP A 1 189 ? 3.015 -10.494 4.217 1.00 81.25 189 TRP A C 1
ATOM 1409 O O . TRP A 1 189 ? 3.470 -10.400 3.091 1.00 81.25 189 TRP A O 1
ATOM 1419 N N . ARG A 1 190 ? 2.930 -9.435 5.032 1.00 82.38 190 ARG A N 1
ATOM 1420 C CA . ARG A 1 190 ? 3.356 -8.100 4.594 1.00 82.38 190 ARG A CA 1
ATOM 1421 C C . ARG A 1 190 ? 4.838 -8.045 4.219 1.00 82.38 190 ARG A C 1
ATOM 1423 O O . ARG A 1 190 ? 5.176 -7.440 3.211 1.00 82.38 190 ARG A O 1
ATOM 1430 N N . ARG A 1 191 ? 5.718 -8.642 5.031 1.00 83.75 191 ARG A N 1
ATOM 1431 C CA . ARG A 1 191 ? 7.156 -8.687 4.717 1.00 83.75 191 ARG A CA 1
ATOM 1432 C C . ARG A 1 191 ? 7.420 -9.513 3.464 1.00 83.75 191 ARG A C 1
ATOM 1434 O O . ARG A 1 191 ? 8.218 -9.088 2.647 1.00 83.75 191 ARG A O 1
ATOM 1441 N N . ALA A 1 192 ? 6.734 -10.646 3.315 1.00 83.69 192 ALA A N 1
ATOM 1442 C CA . ALA A 1 192 ? 6.861 -11.494 2.135 1.00 83.69 192 ALA A CA 1
ATOM 1443 C C . ALA A 1 192 ? 6.427 -10.758 0.858 1.00 83.69 192 ALA A C 1
ATOM 1445 O O . ALA A 1 192 ? 7.162 -10.774 -0.118 1.00 83.69 192 ALA A O 1
ATOM 1446 N N . SER A 1 193 ? 5.292 -10.050 0.882 1.00 82.38 193 SER A N 1
ATOM 1447 C CA . SER A 1 193 ? 4.830 -9.264 -0.268 1.00 82.38 193 SER A CA 1
ATOM 1448 C C . SER A 1 193 ? 5.803 -8.140 -0.631 1.00 82.38 193 SER A C 1
ATOM 1450 O O . SER A 1 193 ? 6.079 -7.944 -1.807 1.00 82.38 193 SER A O 1
ATOM 1452 N N . TRP A 1 194 ? 6.367 -7.441 0.361 1.00 82.94 194 TRP A N 1
ATOM 1453 C CA . TRP A 1 194 ? 7.395 -6.425 0.112 1.00 82.94 194 TRP A CA 1
ATOM 1454 C C . TRP A 1 194 ? 8.694 -7.017 -0.434 1.00 82.94 194 TRP A C 1
ATOM 1456 O O . TRP A 1 194 ? 9.240 -6.480 -1.387 1.00 82.94 194 TRP A O 1
ATOM 1466 N N . ALA A 1 195 ? 9.171 -8.128 0.129 1.00 82.38 195 ALA A N 1
ATOM 1467 C CA . ALA A 1 195 ? 10.369 -8.803 -0.363 1.00 82.38 195 ALA A CA 1
ATOM 1468 C C . ALA A 1 195 ? 10.181 -9.303 -1.803 1.00 82.38 195 ALA A C 1
ATOM 1470 O O . ALA A 1 195 ? 11.062 -9.106 -2.628 1.00 82.38 195 ALA A O 1
ATOM 1471 N N . ALA A 1 196 ? 9.019 -9.883 -2.119 1.00 80.62 196 ALA A N 1
ATOM 1472 C CA . ALA A 1 196 ? 8.688 -10.325 -3.470 1.00 80.62 196 ALA A CA 1
ATOM 1473 C C . ALA A 1 196 ? 8.616 -9.153 -4.460 1.00 80.62 196 ALA A C 1
ATOM 1475 O O . ALA A 1 196 ? 9.136 -9.263 -5.564 1.00 80.62 196 ALA A O 1
ATOM 1476 N N . LEU A 1 197 ? 8.020 -8.024 -4.059 1.00 83.38 197 LEU A N 1
ATOM 1477 C CA . LEU A 1 197 ? 7.940 -6.827 -4.896 1.00 83.38 197 LEU A CA 1
ATOM 1478 C C . LEU A 1 197 ? 9.324 -6.218 -5.155 1.00 83.38 197 LEU A C 1
ATOM 1480 O O . LEU A 1 197 ? 9.640 -5.902 -6.295 1.00 83.38 197 LEU A O 1
ATOM 1484 N N . LEU A 1 198 ? 10.162 -6.097 -4.120 1.00 83.75 198 LEU A N 1
ATOM 1485 C CA . LEU A 1 198 ? 11.532 -5.593 -4.256 1.00 83.75 198 LEU A CA 1
ATOM 1486 C C . LEU A 1 198 ? 12.409 -6.526 -5.098 1.00 83.75 198 LEU A C 1
ATOM 1488 O O . LEU A 1 198 ? 13.188 -6.048 -5.912 1.00 83.75 198 LEU A O 1
ATOM 1492 N N . LEU A 1 199 ? 12.256 -7.843 -4.944 1.00 81.31 199 LEU A N 1
ATOM 1493 C CA . LEU A 1 199 ? 12.948 -8.821 -5.783 1.00 81.31 199 LEU A CA 1
ATOM 1494 C C . LEU A 1 199 ? 12.504 -8.714 -7.247 1.00 81.31 199 LEU A C 1
ATOM 1496 O O . LEU A 1 199 ? 13.343 -8.709 -8.138 1.00 81.31 199 LEU A O 1
ATOM 1500 N N . PHE A 1 200 ? 11.199 -8.587 -7.495 1.00 79.94 200 PHE A N 1
ATOM 1501 C CA . PHE A 1 200 ? 10.661 -8.385 -8.840 1.00 79.94 200 PHE A CA 1
ATOM 1502 C C . PHE A 1 200 ? 11.219 -7.111 -9.493 1.00 79.94 200 PHE A C 1
ATOM 1504 O O . PHE A 1 200 ? 11.617 -7.131 -10.653 1.00 79.94 200 PHE A O 1
ATOM 1511 N N . LEU A 1 201 ? 11.296 -6.018 -8.735 1.00 78.38 201 LEU A N 1
ATOM 1512 C CA . LEU A 1 201 ? 11.875 -4.756 -9.195 1.00 78.38 201 LEU A CA 1
ATOM 1513 C C . LEU A 1 201 ? 13.363 -4.857 -9.489 1.00 78.38 201 LEU A C 1
ATOM 1515 O O . LEU A 1 201 ? 13.817 -4.284 -10.473 1.00 78.38 201 LEU A O 1
ATOM 1519 N N . LEU A 1 202 ? 14.106 -5.587 -8.659 1.00 79.31 202 LEU A N 1
ATOM 1520 C CA . LEU A 1 202 ? 15.520 -5.836 -8.893 1.00 79.31 202 LEU A CA 1
ATOM 1521 C C . LEU A 1 202 ? 15.717 -6.541 -10.238 1.00 79.31 202 LEU A C 1
ATOM 1523 O O . LEU A 1 202 ? 16.476 -6.046 -11.057 1.00 79.31 202 LEU A O 1
ATOM 1527 N N . VAL A 1 203 ? 14.968 -7.618 -10.502 1.00 73.94 203 VAL A N 1
ATOM 1528 C CA . VAL A 1 203 ? 15.010 -8.324 -11.796 1.00 73.94 203 VAL A CA 1
ATOM 1529 C C . VAL A 1 203 ? 14.672 -7.372 -12.948 1.00 73.94 203 VAL A C 1
ATOM 1531 O O . VAL A 1 203 ? 15.419 -7.283 -13.909 1.00 73.94 203 VAL A O 1
ATOM 1534 N N . ARG A 1 204 ? 13.614 -6.563 -12.814 1.00 73.31 204 ARG A N 1
ATOM 1535 C CA . ARG A 1 204 ? 13.207 -5.616 -13.868 1.00 73.31 204 ARG A CA 1
ATOM 1536 C C . ARG A 1 204 ? 14.170 -4.467 -14.124 1.00 73.31 204 ARG A C 1
ATOM 1538 O O . ARG A 1 204 ? 14.209 -3.956 -15.239 1.00 73.31 204 ARG A O 1
ATOM 1545 N N . THR A 1 205 ? 14.900 -4.055 -13.097 1.00 70.81 205 THR A N 1
ATOM 1546 C CA . THR A 1 205 ? 15.960 -3.052 -13.223 1.00 70.81 205 THR A CA 1
ATOM 1547 C C . THR A 1 205 ? 17.164 -3.649 -13.942 1.00 70.81 205 THR A C 1
ATOM 1549 O O . THR A 1 205 ? 17.776 -2.989 -14.770 1.00 70.81 205 THR A O 1
ATOM 1552 N N . LEU A 1 206 ? 17.483 -4.907 -13.635 1.00 66.75 206 LEU A N 1
ATOM 1553 C CA . LEU A 1 206 ? 18.594 -5.627 -14.238 1.00 66.75 206 LEU A CA 1
ATOM 1554 C C . LEU A 1 206 ? 18.362 -5.939 -15.726 1.00 66.75 206 LEU A C 1
ATOM 1556 O O . LEU A 1 206 ? 19.291 -5.797 -16.509 1.00 66.75 206 LEU A O 1
ATOM 1560 N N . ASP A 1 207 ? 17.126 -6.252 -16.125 1.00 62.59 207 ASP A N 1
ATOM 1561 C CA . ASP A 1 207 ? 16.752 -6.447 -17.537 1.00 62.59 207 ASP A CA 1
ATOM 1562 C C . ASP A 1 207 ? 16.715 -5.125 -18.344 1.00 62.59 207 ASP A C 1
ATOM 1564 O O . ASP A 1 207 ? 16.358 -5.123 -19.520 1.00 62.59 207 ASP A O 1
ATOM 1568 N N . GLY A 1 208 ? 16.980 -3.972 -17.713 1.00 62.34 208 GLY A N 1
ATOM 1569 C CA . GLY A 1 208 ? 16.937 -2.647 -18.349 1.00 62.34 208 GLY A CA 1
ATOM 1570 C C . GLY A 1 208 ? 15.532 -2.141 -18.712 1.00 62.34 208 GLY A C 1
ATOM 1571 O O . GLY A 1 208 ? 15.391 -1.039 -19.233 1.00 62.34 208 GLY A O 1
ATOM 1572 N N . VAL A 1 209 ? 14.477 -2.909 -18.414 1.00 63.38 209 VAL A N 1
ATOM 1573 C CA . VAL A 1 209 ? 13.084 -2.580 -18.775 1.00 63.38 209 VAL A CA 1
ATOM 1574 C C . VAL A 1 209 ? 12.510 -1.456 -17.909 1.00 63.38 209 VAL A C 1
ATOM 1576 O O . VAL A 1 209 ? 11.635 -0.713 -18.350 1.00 63.38 209 VAL A O 1
ATOM 1579 N N . VAL A 1 210 ? 12.953 -1.344 -16.653 1.00 65.00 210 VAL A N 1
ATOM 1580 C CA . VAL A 1 210 ? 12.465 -0.328 -15.712 1.00 65.00 210 VAL A CA 1
ATOM 1581 C C . VAL A 1 210 ? 13.638 0.437 -15.120 1.00 65.00 210 VAL A C 1
ATOM 1583 O O . VAL A 1 210 ? 14.501 -0.144 -14.466 1.00 65.00 210 VAL A O 1
ATOM 1586 N N . VAL A 1 211 ? 13.622 1.761 -15.265 1.00 71.12 211 VAL A N 1
ATOM 1587 C CA . VAL A 1 211 ? 14.576 2.642 -14.589 1.00 71.12 211 VAL A CA 1
ATOM 1588 C C . VAL A 1 211 ? 14.351 2.546 -13.077 1.00 71.12 211 VAL A C 1
ATOM 1590 O O . VAL A 1 211 ? 13.245 2.780 -12.585 1.00 71.12 211 VAL A O 1
ATOM 1593 N N . ALA A 1 212 ? 15.402 2.202 -12.323 1.00 70.81 212 ALA A N 1
ATOM 1594 C CA . ALA A 1 212 ? 15.322 1.964 -10.876 1.00 70.81 212 ALA A CA 1
ATOM 1595 C C . ALA A 1 212 ? 14.644 3.120 -10.125 1.00 70.81 212 ALA A C 1
ATOM 1597 O O . ALA A 1 212 ? 13.828 2.912 -9.224 1.00 70.81 212 ALA A O 1
ATOM 1598 N N . VAL A 1 213 ? 14.989 4.348 -10.513 1.00 69.06 213 VAL A N 1
ATOM 1599 C CA . VAL A 1 213 ? 14.509 5.568 -9.867 1.00 69.06 213 VAL A CA 1
ATOM 1600 C C . VAL A 1 213 ? 13.012 5.776 -10.118 1.00 69.06 213 VAL A C 1
ATOM 1602 O O . VAL A 1 213 ? 12.265 6.008 -9.163 1.00 69.06 213 VAL A O 1
ATOM 1605 N N . ASP A 1 214 ? 12.549 5.571 -11.354 1.00 70.88 214 ASP A N 1
ATOM 1606 C CA . ASP A 1 214 ? 11.123 5.621 -11.706 1.00 70.88 214 ASP A CA 1
ATOM 1607 C C . ASP A 1 214 ? 10.322 4.570 -10.944 1.00 70.88 214 ASP A C 1
ATOM 1609 O O . ASP A 1 214 ? 9.212 4.824 -10.469 1.00 70.88 214 ASP A O 1
ATOM 1613 N N . ALA A 1 215 ? 10.906 3.385 -10.772 1.00 77.69 215 ALA A N 1
ATOM 1614 C CA . ALA A 1 215 ? 10.317 2.302 -10.005 1.00 77.69 215 ALA A CA 1
ATOM 1615 C C . ALA A 1 215 ? 10.114 2.693 -8.531 1.00 77.69 215 ALA A C 1
ATOM 1617 O O . ALA A 1 215 ? 9.040 2.463 -7.967 1.00 77.69 215 ALA A O 1
ATOM 1618 N N . VAL A 1 216 ? 11.119 3.318 -7.906 1.00 80.62 216 VAL A N 1
ATOM 1619 C CA . VAL A 1 216 ? 11.039 3.810 -6.521 1.00 80.62 216 VAL A CA 1
ATOM 1620 C C . VAL A 1 216 ? 9.967 4.889 -6.385 1.00 80.62 216 VAL A C 1
ATOM 1622 O O . VAL A 1 216 ? 9.151 4.821 -5.459 1.00 80.62 216 VAL A O 1
ATOM 1625 N N . PHE A 1 217 ? 9.926 5.851 -7.310 1.00 80.62 217 PHE A N 1
ATOM 1626 C CA . PHE A 1 217 ? 8.903 6.893 -7.324 1.00 80.62 217 PHE A CA 1
ATOM 1627 C C . PHE A 1 217 ? 7.493 6.300 -7.460 1.00 80.62 217 PHE A C 1
ATOM 1629 O O . PHE A 1 217 ? 6.620 6.575 -6.630 1.00 80.62 217 PHE A O 1
ATOM 1636 N N . ALA A 1 218 ? 7.285 5.423 -8.447 1.00 82.25 218 ALA A N 1
ATOM 1637 C CA . ALA A 1 218 ? 6.008 4.764 -8.703 1.00 82.25 218 ALA A CA 1
ATOM 1638 C C . ALA A 1 218 ? 5.527 3.948 -7.493 1.00 82.25 218 ALA A C 1
ATOM 1640 O O . ALA A 1 218 ? 4.362 4.045 -7.095 1.00 82.25 218 ALA A O 1
ATOM 1641 N N . LEU A 1 219 ? 6.426 3.186 -6.858 1.00 85.75 219 LEU A N 1
ATOM 1642 C CA . LEU A 1 219 ? 6.119 2.439 -5.640 1.00 85.75 219 LEU A CA 1
ATOM 1643 C C . LEU A 1 219 ? 5.683 3.346 -4.492 1.00 85.75 219 LEU A C 1
ATOM 1645 O O . LEU A 1 219 ? 4.707 3.047 -3.800 1.00 85.75 219 LEU A O 1
ATOM 1649 N N . ALA A 1 220 ? 6.433 4.418 -4.250 1.00 86.81 220 ALA A N 1
ATOM 1650 C CA . ALA A 1 220 ? 6.192 5.305 -3.126 1.00 86.81 220 ALA A CA 1
ATOM 1651 C C . ALA A 1 220 ? 4.875 6.071 -3.301 1.00 86.81 220 ALA A C 1
ATOM 1653 O O . ALA A 1 220 ? 4.064 6.117 -2.372 1.00 86.81 220 ALA A O 1
ATOM 1654 N N . LEU A 1 221 ? 4.617 6.580 -4.511 1.00 87.12 221 LEU A N 1
ATOM 1655 C CA . LEU A 1 221 ? 3.362 7.234 -4.867 1.00 87.12 221 LEU A CA 1
ATOM 1656 C C . LEU A 1 221 ? 2.177 6.268 -4.753 1.00 87.12 221 LEU A C 1
ATOM 1658 O O . LEU A 1 221 ? 1.186 6.576 -4.090 1.00 87.12 221 LEU A O 1
ATOM 1662 N N . GLY A 1 222 ? 2.293 5.072 -5.333 1.00 87.94 222 GLY A N 1
ATOM 1663 C CA . GLY A 1 222 ? 1.267 4.038 -5.238 1.00 87.94 222 GLY A CA 1
ATOM 1664 C C . GLY A 1 222 ? 0.953 3.683 -3.786 1.00 87.94 222 GLY A C 1
ATOM 1665 O O . GLY A 1 222 ? -0.197 3.743 -3.348 1.00 87.94 222 GLY A O 1
ATOM 1666 N N . TYR A 1 223 ? 1.977 3.396 -2.985 1.00 90.31 223 TYR A N 1
ATOM 1667 C CA . TYR A 1 223 ? 1.798 3.076 -1.571 1.00 90.31 223 TYR A CA 1
ATOM 1668 C C . TYR A 1 223 ? 1.177 4.239 -0.773 1.00 90.31 223 TYR A C 1
ATOM 1670 O O . TYR A 1 223 ? 0.331 3.993 0.094 1.00 90.31 223 TYR A O 1
ATOM 1678 N N . ALA A 1 224 ? 1.519 5.494 -1.094 1.00 89.50 224 ALA A N 1
ATOM 1679 C CA . ALA A 1 224 ? 0.887 6.680 -0.512 1.00 89.50 224 ALA A CA 1
ATOM 1680 C C . ALA A 1 224 ? -0.618 6.732 -0.820 1.00 89.50 224 ALA A C 1
ATOM 1682 O O . ALA A 1 224 ? -1.417 6.963 0.086 1.00 89.50 224 ALA A O 1
ATOM 1683 N N . ILE A 1 225 ? -1.026 6.436 -2.058 1.00 91.62 225 ILE A N 1
ATOM 1684 C CA . ILE A 1 225 ? -2.441 6.372 -2.467 1.00 91.62 225 ILE A CA 1
ATOM 1685 C C . ILE A 1 225 ? -3.192 5.290 -1.681 1.00 91.62 225 ILE A C 1
ATOM 1687 O O . ILE A 1 225 ? -4.299 5.528 -1.185 1.00 91.62 225 ILE A O 1
ATOM 1691 N N . GLY A 1 226 ? -2.581 4.116 -1.502 1.00 87.94 226 GLY A N 1
ATOM 1692 C CA . GLY A 1 226 ? -3.142 3.044 -0.676 1.00 87.94 226 GLY A CA 1
ATOM 1693 C C . GLY A 1 226 ? -3.333 3.470 0.785 1.00 87.94 226 GLY A C 1
ATOM 1694 O O . GLY A 1 226 ? -4.414 3.299 1.349 1.00 87.94 226 GLY A O 1
ATOM 1695 N N . ALA A 1 227 ? -2.316 4.100 1.382 1.00 87.88 227 ALA A N 1
ATOM 1696 C CA . ALA A 1 227 ? -2.382 4.608 2.754 1.00 87.88 227 ALA A CA 1
ATOM 1697 C C . ALA A 1 227 ? -3.414 5.740 2.921 1.00 87.88 227 ALA A C 1
ATOM 1699 O O . ALA A 1 227 ? -4.149 5.765 3.909 1.00 87.88 227 ALA A O 1
ATOM 1700 N N . ALA A 1 228 ? -3.513 6.651 1.949 1.00 88.12 228 ALA A N 1
ATOM 1701 C CA . ALA A 1 228 ? -4.517 7.712 1.933 1.00 88.12 228 ALA A CA 1
ATOM 1702 C C . ALA A 1 228 ? -5.938 7.136 1.855 1.00 88.12 228 ALA A C 1
ATOM 1704 O O . ALA A 1 228 ? -6.828 7.587 2.576 1.00 88.12 228 ALA A O 1
ATOM 1705 N N . THR A 1 229 ? -6.138 6.094 1.045 1.00 89.69 229 THR A N 1
ATOM 1706 C CA . THR A 1 229 ? -7.419 5.381 0.948 1.00 89.69 229 THR A CA 1
ATOM 1707 C C . THR A 1 229 ? -7.819 4.798 2.308 1.00 89.69 229 THR A C 1
ATOM 1709 O O . THR A 1 229 ? -8.928 5.042 2.788 1.00 89.69 229 THR A O 1
ATOM 1712 N N . ASP A 1 230 ? -6.905 4.111 2.995 1.00 86.25 230 ASP A N 1
ATOM 1713 C CA . ASP A 1 230 ? -7.162 3.588 4.343 1.00 86.25 230 ASP A CA 1
ATOM 1714 C C . ASP A 1 230 ? -7.433 4.697 5.375 1.00 86.25 230 ASP A C 1
ATOM 1716 O O . ASP A 1 230 ? -8.276 4.529 6.261 1.00 86.25 230 ASP A O 1
ATOM 1720 N N . LEU A 1 231 ? -6.765 5.848 5.259 1.00 85.00 231 LEU A N 1
ATOM 1721 C CA . LEU A 1 231 ? -6.968 6.990 6.150 1.00 85.00 231 LEU A CA 1
ATOM 1722 C C . LEU A 1 231 ? -8.351 7.638 5.958 1.00 85.00 231 LEU A C 1
ATOM 1724 O O . LEU A 1 231 ? -9.010 7.993 6.940 1.00 85.00 231 LEU A O 1
ATOM 1728 N N . VAL A 1 232 ? -8.799 7.780 4.707 1.00 87.00 232 VAL A N 1
ATOM 1729 C CA . VAL A 1 232 ? -10.097 8.376 4.355 1.00 87.00 232 VAL A CA 1
ATOM 1730 C C . VAL A 1 232 ? -11.246 7.457 4.765 1.00 87.00 232 VAL A C 1
ATOM 1732 O O . VAL A 1 232 ? -12.185 7.906 5.427 1.00 87.00 232 VAL A O 1
ATOM 1735 N N . PHE A 1 233 ? -11.163 6.169 4.422 1.00 84.62 233 PHE A N 1
ATOM 1736 C CA . PHE A 1 233 ? -12.253 5.209 4.634 1.00 84.62 233 PHE A CA 1
ATOM 1737 C C . PHE A 1 233 ? -12.185 4.456 5.973 1.00 84.62 233 PHE A C 1
ATOM 1739 O O . PHE A 1 233 ? -13.166 3.820 6.376 1.00 84.62 233 PHE A O 1
ATOM 1746 N N . GLY A 1 234 ? -11.063 4.579 6.686 1.00 78.12 234 GLY A N 1
ATOM 1747 C CA . GLY A 1 234 ? -10.815 4.017 8.008 1.00 78.12 234 GLY A CA 1
ATOM 1748 C C . GLY A 1 234 ? -10.302 2.577 7.967 1.00 78.12 234 GLY A C 1
ATOM 1749 O O . GLY A 1 234 ? -10.911 1.690 7.366 1.00 78.12 234 GLY A O 1
ATOM 1750 N N . SER A 1 235 ? -9.224 2.314 8.705 1.00 75.50 235 SER A N 1
ATOM 1751 C CA . SER A 1 235 ? -8.656 0.978 8.866 1.00 75.50 235 SER A CA 1
ATOM 1752 C C . SER A 1 235 ? -9.201 0.260 10.117 1.00 75.50 235 SER A C 1
ATOM 1754 O O . SER A 1 235 ? -9.714 0.882 11.059 1.00 75.50 235 SER A O 1
ATOM 1756 N N . PRO A 1 236 ? -9.159 -1.085 10.147 1.00 69.88 236 PRO A N 1
ATOM 1757 C CA . PRO A 1 236 ? -9.601 -1.855 11.303 1.00 69.88 236 PRO A CA 1
ATOM 1758 C C . PRO A 1 236 ? -8.671 -1.619 12.502 1.00 69.88 236 PRO A C 1
ATOM 1760 O O . PRO A 1 236 ? -7.509 -2.030 12.483 1.00 69.88 236 PRO A O 1
ATOM 1763 N N . GLN A 1 237 ? -9.199 -1.043 13.587 1.00 67.50 237 GLN A N 1
ATOM 1764 C CA . GLN A 1 237 ? -8.429 -0.869 14.821 1.00 67.50 237 GLN A CA 1
ATOM 1765 C C . GLN A 1 237 ? -8.125 -2.227 15.463 1.00 67.50 237 GLN A C 1
ATOM 1767 O O . GLN A 1 237 ? -9.025 -3.026 15.737 1.00 67.50 237 GLN A O 1
ATOM 1772 N N . ARG A 1 238 ? -6.842 -2.487 15.735 1.00 66.50 238 ARG A N 1
ATOM 1773 C CA . ARG A 1 238 ? -6.362 -3.727 16.371 1.00 66.50 238 ARG A CA 1
ATOM 1774 C C . ARG A 1 238 ? -6.309 -3.589 17.888 1.00 66.50 238 ARG A C 1
ATOM 1776 O O . ARG A 1 238 ? -5.292 -3.895 18.505 1.00 66.50 238 ARG A O 1
ATOM 1783 N N . THR A 1 239 ? -7.384 -3.093 18.490 1.00 68.25 239 THR A N 1
ATOM 1784 C CA . THR A 1 239 ? -7.456 -3.015 19.949 1.00 68.25 239 THR A CA 1
ATOM 1785 C C . THR A 1 239 ? -8.119 -4.253 20.526 1.00 68.25 239 THR A C 1
ATOM 1787 O O . THR A 1 239 ? -9.204 -4.595 20.052 1.00 68.25 239 THR A O 1
ATOM 1790 N N . PRO A 1 240 ? -7.462 -4.932 21.488 1.00 75.31 240 PRO A N 1
ATOM 1791 C CA . PRO A 1 240 ? -7.986 -6.159 22.061 1.00 75.31 240 PRO A CA 1
ATOM 1792 C C . PRO A 1 240 ? -9.334 -5.888 22.714 1.00 75.31 240 PRO A C 1
ATOM 1794 O O . PRO A 1 240 ? -9.573 -4.821 23.288 1.00 75.31 240 PRO A O 1
ATOM 1797 N N . THR A 1 241 ? -10.223 -6.857 22.570 1.00 80.44 241 THR A N 1
ATOM 1798 C CA . THR A 1 241 ? -11.536 -6.827 23.212 1.00 80.44 241 THR A CA 1
ATOM 1799 C C . THR A 1 241 ? -11.396 -7.065 24.716 1.00 80.44 241 THR A C 1
ATOM 1801 O O . THR A 1 241 ? -10.413 -7.654 25.169 1.00 80.44 241 THR A O 1
ATOM 1804 N N . ALA A 1 242 ? -12.378 -6.613 25.502 1.00 83.94 242 ALA A N 1
ATOM 1805 C CA . ALA A 1 242 ? -12.396 -6.840 26.949 1.00 83.94 242 ALA A CA 1
ATOM 1806 C C . ALA A 1 242 ? -12.308 -8.340 27.293 1.00 83.94 242 ALA A C 1
ATOM 1808 O O . ALA A 1 242 ? -11.557 -8.722 28.187 1.00 83.94 242 ALA A O 1
ATOM 1809 N N . ASP A 1 243 ? -12.977 -9.194 26.513 1.00 83.56 243 ASP A N 1
ATOM 1810 C CA . ASP A 1 243 ? -12.922 -10.651 26.661 1.00 83.56 243 ASP A CA 1
ATOM 1811 C C . ASP A 1 243 ? -11.545 -11.242 26.360 1.00 83.56 243 ASP A C 1
ATOM 1813 O O . ASP A 1 243 ? -11.054 -12.078 27.118 1.00 83.56 243 ASP A O 1
ATOM 1817 N N . GLU A 1 244 ? -10.893 -10.804 25.279 1.00 84.88 244 GLU A N 1
ATOM 1818 C CA . GLU A 1 244 ? -9.524 -11.229 24.966 1.00 84.88 244 GLU A CA 1
ATOM 1819 C C . GLU A 1 244 ? -8.547 -10.794 26.061 1.00 84.88 244 GLU A C 1
ATOM 1821 O O . GLU A 1 244 ? -7.634 -11.551 26.410 1.00 84.88 244 GLU A O 1
ATOM 1826 N N . LEU A 1 245 ? -8.743 -9.595 26.619 1.00 87.69 245 LEU A N 1
ATOM 1827 C CA . LEU A 1 245 ? -7.927 -9.074 27.708 1.00 87.69 245 LEU A CA 1
ATOM 1828 C C . LEU A 1 245 ? -8.139 -9.905 28.981 1.00 87.69 245 LEU A C 1
ATOM 1830 O O . LEU A 1 245 ? -7.165 -10.411 29.536 1.00 87.69 245 LEU A O 1
ATOM 1834 N N . ARG A 1 246 ? -9.395 -10.155 29.370 1.00 89.19 246 ARG A N 1
ATOM 1835 C CA . ARG A 1 246 ? -9.772 -11.007 30.508 1.00 89.19 246 ARG A CA 1
ATOM 1836 C C . ARG A 1 246 ? -9.211 -12.422 30.369 1.00 89.19 246 ARG A C 1
ATOM 1838 O O . ARG A 1 246 ? -8.533 -12.907 31.268 1.00 89.19 246 ARG A O 1
ATOM 1845 N N . ALA A 1 247 ? -9.411 -13.072 29.221 1.00 89.44 247 ALA A N 1
ATOM 1846 C CA . ALA A 1 247 ? -8.902 -14.420 28.965 1.00 89.44 247 ALA A CA 1
ATOM 1847 C C . ALA A 1 247 ? -7.365 -14.486 28.989 1.00 89.44 247 ALA A C 1
ATOM 1849 O O . ALA A 1 247 ? -6.779 -15.489 29.396 1.00 89.44 247 ALA A O 1
ATOM 1850 N N . THR A 1 248 ? -6.684 -13.432 28.541 1.00 89.69 248 THR A N 1
ATOM 1851 C CA . THR A 1 248 ? -5.216 -13.373 28.555 1.00 89.69 248 THR A CA 1
ATOM 1852 C C . THR A 1 248 ? -4.667 -13.142 29.960 1.00 89.69 248 THR A C 1
ATOM 1854 O O . THR A 1 248 ? -3.691 -13.791 30.327 1.00 89.69 248 THR A O 1
ATOM 1857 N N . LEU A 1 249 ? -5.306 -12.284 30.757 1.00 90.06 249 LEU A N 1
ATOM 1858 C CA . LEU A 1 249 ? -4.931 -12.037 32.151 1.00 90.06 249 LEU A CA 1
ATOM 1859 C C . LEU A 1 249 ? -5.202 -13.264 33.034 1.00 90.06 249 LEU A C 1
ATOM 1861 O O . LEU A 1 249 ? -4.303 -13.686 33.758 1.00 90.06 249 LEU A O 1
ATOM 1865 N N . ASN A 1 250 ? -6.354 -13.924 32.865 1.00 91.56 250 ASN A N 1
ATOM 1866 C CA . ASN A 1 250 ? -6.682 -15.170 33.570 1.00 91.56 250 ASN A CA 1
ATOM 1867 C C . ASN A 1 250 ? -5.675 -16.284 33.256 1.00 91.56 250 ASN A C 1
ATOM 1869 O O . ASN A 1 250 ? -5.185 -16.950 34.163 1.00 91.56 250 ASN A O 1
ATOM 1873 N N . ARG A 1 251 ? -5.273 -16.443 31.985 1.00 91.81 251 ARG A N 1
ATOM 1874 C CA . ARG A 1 251 ? -4.211 -17.397 31.598 1.00 91.81 251 ARG A CA 1
ATOM 1875 C C . ARG A 1 251 ? -2.842 -17.074 32.199 1.00 91.81 251 ARG A C 1
ATOM 1877 O O . ARG A 1 251 ? -1.992 -17.952 32.268 1.00 91.81 251 ARG A O 1
ATOM 1884 N N . ARG A 1 252 ? -2.612 -15.824 32.600 1.00 91.56 252 ARG A N 1
ATOM 1885 C CA . ARG A 1 252 ? -1.387 -15.362 33.267 1.00 91.56 252 ARG A CA 1
ATOM 1886 C C . ARG A 1 252 ? -1.497 -15.410 34.798 1.00 91.56 252 ARG A C 1
ATOM 1888 O O . ARG A 1 252 ? -0.579 -14.942 35.461 1.00 91.56 252 ARG A O 1
ATOM 1895 N N . GLY A 1 253 ? -2.580 -15.968 35.347 1.00 88.88 253 GLY A N 1
ATOM 1896 C CA . GLY A 1 253 ? -2.790 -16.128 36.789 1.00 88.88 253 GLY A CA 1
ATOM 1897 C C . GLY A 1 253 ? -3.405 -14.914 37.490 1.00 88.88 253 GLY A C 1
ATOM 1898 O O . GLY A 1 253 ? -3.490 -14.900 38.712 1.00 88.88 253 GLY A O 1
ATOM 1899 N N . LEU A 1 254 ? -3.844 -13.896 36.745 1.00 88.25 254 LEU A N 1
ATOM 1900 C CA . LEU A 1 254 ? -4.589 -12.769 37.303 1.00 88.25 254 LEU A CA 1
ATOM 1901 C C . LEU A 1 254 ? -6.078 -13.089 37.198 1.00 88.25 254 LEU A C 1
ATOM 1903 O O . LEU A 1 254 ? -6.608 -13.063 36.093 1.00 88.25 254 LEU A O 1
ATOM 1907 N N . ALA A 1 255 ? -6.735 -13.407 38.315 1.00 88.38 255 ALA A N 1
ATOM 1908 C CA . ALA A 1 255 ? -8.160 -13.731 38.361 1.00 88.38 255 ALA A CA 1
ATOM 1909 C C . ALA A 1 255 ? -9.019 -12.468 38.167 1.00 88.38 255 ALA A C 1
ATOM 1911 O O . ALA A 1 255 ? -9.350 -11.761 39.117 1.00 88.38 255 ALA A O 1
ATOM 1912 N N . ILE A 1 256 ? -9.337 -12.161 36.911 1.00 89.81 256 ILE A N 1
ATOM 1913 C CA . ILE A 1 256 ? -10.129 -11.003 36.499 1.00 89.81 256 ILE A CA 1
ATOM 1914 C C . ILE A 1 256 ? -11.593 -11.409 36.302 1.00 89.81 256 ILE A C 1
ATOM 1916 O O . ILE A 1 256 ? -11.910 -12.256 35.456 1.00 89.81 256 ILE A O 1
ATOM 1920 N N . THR A 1 257 ? -12.481 -10.748 37.041 1.00 86.69 257 THR A N 1
ATOM 1921 C CA . THR A 1 257 ? -13.934 -10.965 37.014 1.00 86.69 257 THR A CA 1
ATOM 1922 C C . THR A 1 257 ? -14.607 -10.084 35.968 1.00 86.69 257 THR A C 1
ATOM 1924 O O . THR A 1 257 ? -15.448 -10.562 35.211 1.00 86.69 257 THR A O 1
ATOM 1927 N N . ASP A 1 258 ? -14.193 -8.818 35.881 1.00 85.94 258 ASP A N 1
ATOM 1928 C CA . ASP A 1 258 ? -14.762 -7.838 34.955 1.00 85.94 258 ASP A CA 1
ATOM 1929 C C . ASP A 1 258 ? -13.672 -6.965 34.321 1.00 85.94 258 ASP A C 1
ATOM 1931 O O . ASP A 1 258 ? -12.644 -6.684 34.943 1.00 85.94 258 ASP A O 1
ATOM 1935 N N . VAL A 1 259 ? -13.890 -6.559 33.069 1.00 86.62 259 VAL A N 1
ATOM 1936 C CA . VAL A 1 259 ? -13.009 -5.670 32.302 1.00 86.62 259 VAL A CA 1
ATOM 1937 C C . VAL A 1 259 ? -13.869 -4.708 31.499 1.00 86.62 259 VAL A C 1
ATOM 1939 O O . VAL A 1 259 ? -14.559 -5.110 30.563 1.00 86.62 259 VAL A O 1
ATOM 1942 N N . ALA A 1 260 ? -13.734 -3.417 31.780 1.00 85.56 260 ALA A N 1
ATOM 1943 C CA . ALA A 1 260 ? -14.418 -2.362 31.051 1.00 85.56 260 ALA A CA 1
ATOM 1944 C C . ALA A 1 260 ? -13.415 -1.344 30.481 1.00 85.56 260 ALA A C 1
ATOM 1946 O O . ALA A 1 260 ? -12.362 -1.095 31.077 1.00 85.56 260 ALA A O 1
ATOM 1947 N N . PRO A 1 261 ? -13.704 -0.721 29.323 1.00 82.56 261 PRO A N 1
ATOM 1948 C CA . PRO A 1 261 ? -12.944 0.437 28.863 1.00 82.56 261 PRO A CA 1
ATOM 1949 C C . PRO A 1 261 ? -12.990 1.543 29.921 1.00 82.56 261 PRO A C 1
ATOM 1951 O O . PRO A 1 261 ? -14.063 1.868 30.430 1.00 82.56 261 PRO A O 1
ATOM 1954 N N . ALA A 1 262 ? -11.848 2.147 30.243 1.00 81.88 262 ALA A N 1
ATOM 1955 C CA . ALA A 1 262 ? -11.835 3.269 31.171 1.00 81.88 262 ALA A CA 1
ATOM 1956 C C . ALA A 1 262 ? -12.453 4.509 30.503 1.00 81.88 262 ALA A C 1
ATOM 1958 O O . ALA A 1 262 ? -12.203 4.780 29.327 1.00 81.88 262 ALA A O 1
ATOM 1959 N N . LEU A 1 263 ? -13.202 5.313 31.265 1.00 74.88 263 LEU A N 1
ATOM 1960 C CA . LEU A 1 263 ? -13.796 6.573 30.785 1.00 74.88 263 LEU A CA 1
ATOM 1961 C C . LEU A 1 263 ? -12.760 7.689 30.542 1.00 74.88 263 LEU A C 1
ATOM 1963 O O . LEU A 1 263 ? -13.101 8.775 30.077 1.00 74.88 263 LEU A O 1
ATOM 1967 N N . VAL A 1 264 ? -11.484 7.429 30.831 1.00 75.62 264 VAL A N 1
ATOM 1968 C CA . VAL A 1 264 ? -10.389 8.379 30.638 1.00 75.62 264 VAL A CA 1
ATOM 1969 C C . VAL A 1 264 ? -9.910 8.331 29.188 1.00 75.62 264 VAL A C 1
ATOM 1971 O O . VAL A 1 264 ? -9.498 7.282 28.689 1.00 75.62 264 VAL A O 1
ATOM 1974 N N . ARG A 1 265 ? -9.896 9.483 28.506 1.00 65.88 265 ARG A N 1
ATOM 1975 C CA . ARG A 1 265 ? -9.197 9.610 27.220 1.00 65.88 265 ARG A CA 1
ATOM 1976 C C . ARG A 1 265 ? -7.693 9.639 27.471 1.00 65.88 265 ARG A C 1
ATOM 1978 O O . ARG A 1 265 ? -7.188 10.583 28.067 1.00 65.88 265 ARG A O 1
ATOM 1985 N N . ALA A 1 266 ? -6.977 8.641 26.967 1.00 66.38 266 ALA A N 1
ATOM 1986 C CA . ALA A 1 266 ? -5.520 8.663 26.900 1.00 66.38 266 ALA A CA 1
ATOM 1987 C C . ALA A 1 266 ? -5.068 8.706 25.433 1.00 66.38 266 ALA A C 1
ATOM 1989 O O . ALA A 1 266 ? -5.673 8.063 24.576 1.00 66.38 266 ALA A O 1
ATOM 1990 N N . ARG A 1 267 ? -4.014 9.483 25.142 1.00 66.19 267 ARG A N 1
ATOM 1991 C CA . ARG A 1 267 ? -3.444 9.605 23.786 1.00 66.19 267 ARG A CA 1
ATOM 1992 C C . ARG A 1 267 ? -2.624 8.373 23.390 1.00 66.19 267 ARG A C 1
ATOM 1994 O O . ARG A 1 267 ? -2.855 7.800 22.332 1.00 66.19 267 ARG A O 1
ATOM 2001 N N . SER A 1 268 ? -1.708 7.945 24.259 1.00 66.06 268 SER A N 1
ATOM 2002 C CA . SER A 1 268 ? -0.705 6.903 23.974 1.00 66.06 268 SER A CA 1
ATOM 2003 C C . SER A 1 268 ? -1.081 5.502 24.473 1.00 66.06 268 SER A C 1
ATOM 2005 O O . SER A 1 268 ? -0.307 4.556 24.361 1.00 66.06 268 SER A O 1
ATOM 2007 N N . SER A 1 269 ? -2.279 5.318 25.030 1.00 72.25 269 SER A N 1
ATOM 2008 C CA . SER A 1 269 ? -2.759 4.002 25.467 1.00 72.25 269 SER A CA 1
ATOM 2009 C C . SER A 1 269 ? -4.270 3.907 25.335 1.00 72.25 269 SER A C 1
ATOM 2011 O O . SER A 1 269 ? -4.961 4.924 25.324 1.00 72.25 269 SER A O 1
ATOM 2013 N N . LYS A 1 270 ? -4.797 2.682 25.239 1.00 76.38 270 LYS A N 1
ATOM 2014 C CA . LYS A 1 270 ? -6.223 2.442 25.481 1.00 76.38 270 LYS A CA 1
ATOM 2015 C C . LYS A 1 270 ? -6.379 1.923 26.910 1.00 76.38 270 LYS A C 1
ATOM 2017 O O . LYS A 1 270 ? -5.991 0.780 27.163 1.00 76.38 270 LYS A O 1
ATOM 2022 N N . PRO A 1 271 ? -6.855 2.760 27.844 1.00 84.00 271 PRO A N 1
ATOM 2023 C CA . PRO A 1 271 ? -6.983 2.366 29.231 1.00 84.00 271 PRO A CA 1
ATOM 2024 C C . PRO A 1 271 ? -8.217 1.483 29.424 1.00 84.00 271 PRO A C 1
ATOM 2026 O O . PRO A 1 271 ? -9.294 1.759 28.893 1.00 84.00 271 PRO A O 1
ATOM 2029 N N . PHE A 1 272 ? -8.048 0.427 30.205 1.00 85.88 272 PHE A N 1
ATOM 2030 C CA . PHE A 1 272 ? -9.116 -0.425 30.709 1.00 85.88 272 PHE A CA 1
ATOM 2031 C C . PHE A 1 272 ? -9.058 -0.423 32.232 1.00 85.88 272 PHE A C 1
ATOM 2033 O O . PHE A 1 272 ? -7.987 -0.293 32.825 1.00 85.88 272 PHE A O 1
ATOM 2040 N N . VAL A 1 273 ? -10.212 -0.579 32.858 1.00 88.69 273 VAL A N 1
ATOM 2041 C CA . VAL A 1 273 ? -10.314 -0.884 34.280 1.00 88.69 273 VAL A CA 1
ATOM 2042 C C . VAL A 1 273 ? -10.734 -2.338 34.385 1.00 88.69 273 VAL A C 1
ATOM 2044 O O . VAL A 1 273 ? -11.638 -2.775 33.673 1.00 88.69 273 VAL A O 1
ATOM 2047 N N . ALA A 1 274 ? -10.049 -3.091 35.233 1.00 89.88 274 ALA A N 1
ATOM 2048 C CA . ALA A 1 274 ? -10.397 -4.469 35.521 1.00 89.88 274 ALA A CA 1
ATOM 2049 C C . ALA A 1 274 ? -10.590 -4.673 37.019 1.00 89.88 274 ALA A C 1
ATOM 2051 O O . ALA A 1 274 ? -9.910 -4.032 37.818 1.00 89.88 274 ALA A O 1
ATOM 2052 N N . SER A 1 275 ? -11.483 -5.583 37.384 1.00 90.62 275 SER A N 1
ATOM 2053 C CA . SER A 1 275 ? -11.759 -5.945 38.774 1.00 90.62 275 SER A CA 1
ATOM 2054 C C . SER A 1 275 ? -11.346 -7.390 39.014 1.00 90.62 275 SER A C 1
ATOM 2056 O O . SER A 1 275 ? -11.679 -8.269 38.214 1.00 90.62 275 SER A O 1
ATOM 2058 N N . THR A 1 276 ? -10.614 -7.638 40.098 1.00 88.81 276 THR A N 1
ATOM 2059 C CA . THR A 1 276 ? -10.226 -8.989 40.515 1.00 88.81 276 THR A CA 1
ATOM 2060 C C . THR A 1 276 ? -11.292 -9.640 41.396 1.00 88.81 276 THR A C 1
ATOM 2062 O O . THR A 1 276 ? -12.161 -8.968 41.952 1.00 88.81 276 THR A O 1
ATOM 2065 N N . ASP A 1 277 ? -11.199 -10.956 41.564 1.00 86.44 277 ASP A N 1
ATOM 2066 C CA . ASP A 1 277 ? -11.978 -11.749 42.531 1.00 86.44 277 ASP A CA 1
ATOM 2067 C C . ASP A 1 277 ? -11.837 -11.263 43.987 1.00 86.44 277 ASP A C 1
ATOM 2069 O O . ASP A 1 277 ? -12.784 -11.289 44.766 1.00 86.44 277 ASP A O 1
ATOM 2073 N N . THR A 1 278 ? -10.663 -10.741 44.325 1.00 84.06 278 THR A N 1
ATOM 2074 C CA . THR A 1 278 ? -10.301 -10.130 45.611 1.00 84.06 278 THR A CA 1
ATOM 2075 C C . THR A 1 278 ? -10.836 -8.703 45.789 1.00 84.06 278 THR A C 1
ATOM 2077 O O . THR A 1 278 ? -10.524 -8.054 46.785 1.00 84.06 278 THR A O 1
ATOM 2080 N N . GLY A 1 279 ? -11.606 -8.182 44.827 1.00 82.44 279 GLY A N 1
ATOM 2081 C CA . GLY A 1 279 ? -12.189 -6.838 44.875 1.00 82.44 279 GLY A CA 1
ATOM 2082 C C . GLY A 1 279 ? -11.204 -5.697 44.589 1.00 82.44 279 GLY A C 1
ATOM 2083 O O . GLY A 1 279 ? -11.562 -4.530 44.746 1.00 82.44 279 GLY A O 1
ATOM 2084 N N . ARG A 1 280 ? -9.969 -5.990 44.155 1.00 87.56 280 ARG A N 1
ATOM 2085 C CA . ARG A 1 280 ? -9.007 -4.958 43.736 1.00 87.56 280 ARG A CA 1
ATOM 2086 C C . ARG A 1 280 ? -9.333 -4.466 42.330 1.00 87.56 280 ARG A C 1
ATOM 2088 O O . ARG A 1 280 ? -9.577 -5.261 41.423 1.00 87.56 280 ARG A O 1
ATOM 2095 N N . SER A 1 281 ? -9.255 -3.153 42.134 1.00 87.00 281 SER A N 1
ATOM 2096 C CA . SER A 1 281 ? -9.304 -2.540 40.809 1.00 87.00 281 SER A CA 1
ATOM 2097 C C . SER A 1 281 ? -7.893 -2.389 40.234 1.00 87.00 281 SER A C 1
ATOM 2099 O O . SER A 1 281 ? -6.959 -1.938 40.898 1.00 87.00 281 SER A O 1
ATOM 2101 N N . LEU A 1 282 ? -7.726 -2.792 38.979 1.00 87.69 282 LEU A N 1
ATOM 2102 C CA . LEU A 1 282 ? -6.485 -2.699 38.222 1.00 87.69 282 LEU A CA 1
ATOM 2103 C C . LEU A 1 282 ? -6.682 -1.740 37.052 1.00 87.69 282 LEU A C 1
ATOM 2105 O O . LEU A 1 282 ? -7.615 -1.882 36.260 1.00 87.69 282 LEU A O 1
ATOM 2109 N N . PHE A 1 283 ? -5.767 -0.783 36.915 1.00 88.19 283 PHE A N 1
ATOM 2110 C CA . PHE A 1 283 ? -5.715 0.092 35.752 1.00 88.19 283 PHE A CA 1
ATOM 2111 C C . PHE A 1 283 ? -4.792 -0.512 34.693 1.00 88.19 283 PHE A C 1
ATOM 2113 O O . PHE A 1 283 ? -3.573 -0.567 34.855 1.00 88.19 283 PHE A O 1
ATOM 2120 N N . LEU A 1 284 ? -5.377 -0.974 33.595 1.00 87.38 284 LEU A N 1
ATOM 2121 C CA . LEU A 1 284 ? -4.675 -1.653 32.517 1.00 87.38 284 LEU A CA 1
ATOM 2122 C C . LEU A 1 284 ? -4.405 -0.668 31.379 1.00 87.38 284 LEU A C 1
ATOM 2124 O O . LEU A 1 284 ? -5.328 -0.174 30.733 1.00 87.38 284 LEU A O 1
ATOM 2128 N N . LYS A 1 285 ? -3.130 -0.411 31.084 1.00 86.94 285 LYS A N 1
ATOM 2129 C CA . LYS A 1 285 ? -2.726 0.340 29.889 1.00 86.94 285 LYS A CA 1
ATOM 2130 C C . LYS A 1 285 ? -2.355 -0.635 28.786 1.00 86.94 285 LYS A C 1
ATOM 2132 O O . LYS A 1 285 ? -1.321 -1.293 28.851 1.00 86.94 285 LYS A O 1
ATOM 2137 N N . VAL A 1 286 ? -3.186 -0.711 27.752 1.00 83.94 286 VAL A N 1
ATOM 2138 C CA . VAL A 1 286 ? -2.880 -1.525 26.575 1.00 83.94 286 VAL A CA 1
ATOM 2139 C C . VAL A 1 286 ? -2.168 -0.657 25.540 1.00 83.94 286 VAL A C 1
ATOM 2141 O O . VAL A 1 286 ? -2.733 0.330 25.057 1.00 83.94 286 VAL A O 1
ATOM 2144 N N . LEU A 1 287 ? -0.936 -1.039 25.190 1.00 79.75 287 LEU A N 1
ATOM 2145 C CA . LEU A 1 287 ? -0.170 -0.434 24.101 1.00 79.75 287 LEU A CA 1
ATOM 2146 C C . LEU A 1 287 ? -0.223 -1.329 22.861 1.00 79.75 287 LEU A C 1
ATOM 2148 O O . LEU A 1 287 ? 0.168 -2.496 22.891 1.00 79.75 287 LEU A O 1
ATOM 2152 N N . GLY A 1 288 ? -0.712 -0.761 21.761 1.00 75.69 288 GLY A N 1
ATOM 2153 C CA . GLY A 1 288 ? -0.745 -1.391 20.447 1.00 75.69 288 GLY A CA 1
ATOM 2154 C C . GLY A 1 288 ? 0.186 -0.701 19.443 1.00 75.69 288 GLY A C 1
ATOM 2155 O O . GLY A 1 288 ? 0.800 0.321 19.748 1.00 75.69 288 GLY A O 1
ATOM 2156 N N . PRO A 1 289 ? 0.286 -1.235 18.211 1.00 69.94 289 PRO A N 1
ATOM 2157 C CA . PRO A 1 289 ? 1.060 -0.613 17.135 1.00 69.94 289 PRO A CA 1
ATOM 2158 C C . PRO A 1 289 ? 0.619 0.825 16.828 1.00 69.94 289 PRO A C 1
ATOM 2160 O O . PRO A 1 289 ? 1.464 1.670 16.558 1.00 69.94 289 PRO A O 1
ATOM 2163 N N . ASP A 1 290 ? -0.685 1.098 16.921 1.00 73.06 290 ASP A N 1
ATOM 2164 C CA . ASP A 1 290 ? -1.265 2.411 16.618 1.00 73.06 290 ASP A CA 1
ATOM 2165 C C . ASP A 1 290 ? -0.888 3.474 17.660 1.00 73.06 290 ASP A C 1
ATOM 2167 O O . ASP A 1 290 ? -0.801 4.656 17.349 1.00 73.06 290 ASP A O 1
ATOM 2171 N N . GLN A 1 291 ? -0.614 3.047 18.892 1.00 76.62 291 GLN A N 1
ATOM 2172 C CA . GLN A 1 291 ? -0.221 3.899 20.012 1.00 76.62 291 GLN A CA 1
ATOM 2173 C C . GLN A 1 291 ? 1.247 4.296 19.886 1.00 76.62 291 GLN A C 1
ATOM 2175 O O . GLN A 1 291 ? 1.582 5.446 20.132 1.00 76.62 291 GLN A O 1
ATOM 2180 N N . ARG A 1 292 ? 2.101 3.378 19.410 1.00 74.62 292 ARG A N 1
ATOM 2181 C CA . ARG A 1 292 ? 3.497 3.693 19.081 1.00 74.62 292 ARG A CA 1
ATOM 2182 C C . ARG A 1 292 ? 3.603 4.681 17.916 1.00 74.62 292 ARG A C 1
ATOM 2184 O O . ARG A 1 292 ? 4.487 5.521 17.926 1.00 74.62 292 ARG A O 1
ATOM 2191 N N . ALA A 1 293 ? 2.719 4.582 16.922 1.00 74.38 293 ALA A N 1
ATOM 2192 C CA . ALA A 1 293 ? 2.666 5.560 15.836 1.00 74.38 293 ALA A CA 1
ATOM 2193 C C . ALA A 1 293 ? 2.173 6.933 16.320 1.00 74.38 293 ALA A C 1
ATOM 2195 O O . ALA A 1 293 ? 2.696 7.949 15.881 1.00 74.38 293 ALA A O 1
ATOM 2196 N N . ALA A 1 294 ? 1.205 6.968 17.242 1.00 75.81 294 ALA A N 1
ATOM 2197 C CA . ALA A 1 294 ? 0.742 8.215 17.847 1.00 75.81 294 ALA A CA 1
ATOM 2198 C C . ALA A 1 294 ? 1.857 8.941 18.621 1.00 75.81 294 ALA A C 1
ATOM 2200 O O . ALA A 1 294 ? 1.945 10.156 18.524 1.00 75.81 294 ALA A O 1
ATOM 2201 N N . ASP A 1 295 ? 2.716 8.200 19.325 1.00 78.50 295 ASP A N 1
ATOM 2202 C CA . ASP A 1 295 ? 3.855 8.735 20.094 1.00 78.50 295 ASP A CA 1
ATOM 2203 C C . ASP A 1 295 ? 4.952 9.365 19.214 1.00 78.50 295 ASP A C 1
ATOM 2205 O O . ASP A 1 295 ? 5.747 10.163 19.683 1.00 78.50 295 ASP A O 1
ATOM 2209 N N . LEU A 1 296 ? 5.022 8.994 17.929 1.00 77.62 296 LEU A N 1
ATOM 2210 C CA . LEU A 1 296 ? 5.959 9.597 16.970 1.00 77.62 296 LEU A CA 1
ATOM 2211 C C . LEU A 1 296 ? 5.413 10.879 16.327 1.00 77.62 296 LEU A C 1
ATOM 2213 O O . LEU A 1 296 ? 6.171 11.609 15.698 1.00 77.62 296 LEU A O 1
ATOM 2217 N N . LEU A 1 297 ? 4.101 11.111 16.412 1.00 75.81 297 LEU A N 1
ATOM 2218 C CA . LEU A 1 297 ? 3.416 12.218 15.737 1.00 75.81 297 LEU A CA 1
ATOM 2219 C C . LEU A 1 297 ? 3.091 13.393 16.672 1.00 75.81 297 LEU A C 1
ATOM 2221 O O . LEU A 1 297 ? 2.757 14.467 16.173 1.00 75.81 297 LEU A O 1
ATOM 2225 N N . TYR A 1 298 ? 3.134 13.191 17.992 1.00 72.81 298 TYR A N 1
ATOM 2226 C CA . TYR A 1 298 ? 2.718 14.152 19.020 1.00 72.81 298 TYR A CA 1
ATOM 2227 C C . TYR A 1 298 ? 3.674 14.135 20.204 1.00 72.81 298 TYR A C 1
ATOM 2229 O O . TYR A 1 298 ? 3.769 15.194 20.861 1.00 72.81 298 TYR A O 1
#

Foldseek 3Di:
DDDPDQDFDFFLVLVLLLVVLVVLLVVLVVVCVVCVVVLVPVLVPLVVVCVPDDPVVLVVLVVVLLVCLVCVVVVVLVVCVVVVVVVLNVLLVVLLVVLLVVVVVVCVVVCVVDDDDDDPDDDDCVFCVCVVVCVPDDDPPDDDDDDDDPCVVQDDDGSPRGQLPPDLSSLLSVLLSLLLCVLVDDPVVNVVVVVVSVVSLVSCVSVVSYPSSSSSSSNSNSNSSNSVSCSVVGGRDPDDDFVSVCVVCVVVVFAWDGKAFDPDDDQLFGWIWTAHPVRDIDIDTDGDPSSVSSVVVD

pLDDT: mean 70.32, std 17.41, range [28.3, 91.81]

Sequence (298 aa):
MAQPSRRYGRSPSDLLRLIVALVVAGAGFLLASVLDNLNAAVTIETIDAFDGLPDAVVVTLILIGQLLAWLIPIGVLVTLLAQRRYRRLGLIVFAMAIAVALSWGINRQLISEFQPPSLEVDQPGWICSDAERAEGLPELSTVGGATEAPGALFTSQACVPGDAFPNTVYLAAFAAALGALTPWLSRRWRRASWAALLLFLLVRTLDGVVVAVDAVFALALGYAIGAATDLVFGSPQRTPTADELRATLNRRGLAITDVAPALVRARSSKPFVASTDTGRSLFLKVLGPDQRAADLLY

Secondary structure (DSSP, 8-state):
-PPP-PPEE--HHHHHHHHHHHHHHHHHHHHHHHHHHHHHHHTTTSGGGTTTS-HHHHHHHHHHHHHHHHHHHHHHHHHHHHTT-HHHHHHHHHHHHHHHHHHHHHHHHHHTT-----------HHHHTTHHHHTTS------------TTTTS-SS-SSSSTTSS-HHHHHHHHHHHHHHTTTS-HHHHHHHHHHHHHHHHHHHHTTSS-HHHHHHHHHHHHHHHHHHHHHH-EEP-PPPHHHHHHHHHHTT--EEEEEE-SS--SS-EEEEEEETTS-EEEEEE--HHHHHHHHH-